Protein AF-A0AAD6IMI1-F1 (afdb_monomer)

Sequence (245 aa):
MYDLALGALTLFALVYYLVVPVTTYFYDPKDLRKFPNAYVLSGISDLPFLYEANKGFRSRTRFEAHTKHPDIYGHGTGCIIDRFYSETSGSHSHLVDVVDKQDHFRKRKILSSAYALKNLENWGFKVVETMLFTAAAIASIRLSEDLGFLDEGSDKVKSEKKDRTVKEVSFRECHAATGRVSYQLVWAYDWLKTFSRVSKMVSSNYYRMWKLDGDWNGIIYNCATTRLKRYLVGETLDDFFGTIM

Structure (mmCIF, N/CA/C/O backbone):
data_AF-A0AAD6IMI1-F1
#
_entry.id   AF-A0AAD6IMI1-F1
#
loop_
_atom_site.group_PDB
_atom_site.id
_atom_site.type_symbol
_atom_site.label_atom_id
_atom_site.label_alt_id
_atom_site.label_comp_id
_atom_site.label_asym_id
_atom_site.label_entity_id
_atom_site.label_seq_id
_atom_site.pdbx_PDB_ins_code
_atom_site.Cartn_x
_atom_site.Cartn_y
_atom_site.Cartn_z
_atom_site.occupancy
_atom_site.B_iso_or_equiv
_atom_site.auth_seq_id
_atom_site.auth_comp_id
_atom_site.auth_asym_id
_atom_site.auth_atom_id
_atom_site.pdbx_PDB_model_num
ATOM 1 N N . MET A 1 1 ? 13.266 -43.840 9.927 1.00 70.56 1 MET A N 1
ATOM 2 C CA . MET A 1 1 ? 12.046 -43.262 9.304 1.00 70.56 1 MET A CA 1
ATOM 3 C C . MET A 1 1 ? 12.122 -41.740 9.216 1.00 70.56 1 MET A C 1
ATOM 5 O O . MET A 1 1 ? 11.877 -41.217 8.138 1.00 70.56 1 MET A O 1
ATOM 9 N N . TYR A 1 2 ? 12.514 -41.037 10.285 1.00 80.75 2 TYR A N 1
ATOM 10 C CA . TYR A 1 2 ? 12.655 -39.574 10.274 1.00 80.75 2 TYR A CA 1
ATOM 11 C C . TYR A 1 2 ? 13.754 -39.050 9.333 1.00 80.75 2 TYR A C 1
ATOM 13 O O . TYR A 1 2 ? 13.512 -38.070 8.639 1.00 80.75 2 TYR A O 1
ATOM 21 N N . ASP A 1 3 ? 14.896 -39.735 9.213 1.00 85.62 3 ASP A N 1
ATOM 22 C CA . ASP A 1 3 ? 15.989 -39.288 8.326 1.00 85.62 3 ASP A CA 1
ATOM 23 C C . ASP A 1 3 ? 15.639 -39.399 6.836 1.00 85.62 3 ASP A C 1
ATOM 25 O O . ASP A 1 3 ? 15.945 -38.511 6.045 1.00 85.62 3 ASP A O 1
ATOM 29 N N . LEU A 1 4 ? 14.926 -40.464 6.457 1.00 88.06 4 LEU A N 1
ATOM 30 C CA . LEU A 1 4 ? 14.401 -40.655 5.100 1.00 88.06 4 LEU A CA 1
ATOM 31 C C . LEU A 1 4 ? 13.341 -39.603 4.756 1.00 88.06 4 LEU A C 1
ATOM 33 O O . LEU A 1 4 ? 13.369 -39.035 3.667 1.00 88.06 4 LEU A O 1
ATOM 37 N N . ALA A 1 5 ? 12.432 -39.311 5.691 1.00 88.00 5 ALA A N 1
ATOM 38 C CA . ALA A 1 5 ? 11.429 -38.266 5.513 1.00 88.00 5 ALA A CA 1
ATOM 39 C C . ALA A 1 5 ? 12.074 -36.874 5.402 1.00 88.00 5 ALA A C 1
ATOM 41 O O . ALA A 1 5 ? 11.682 -36.082 4.546 1.00 88.00 5 ALA A O 1
ATOM 42 N N . LEU A 1 6 ? 13.093 -36.591 6.219 1.00 90.94 6 LEU A N 1
ATOM 43 C CA . LEU A 1 6 ? 13.846 -35.342 6.163 1.00 90.94 6 LEU A CA 1
ATOM 44 C C . LEU A 1 6 ? 14.600 -35.205 4.835 1.00 90.94 6 LEU A C 1
ATOM 46 O O . LEU A 1 6 ? 14.516 -34.155 4.207 1.00 90.94 6 LEU A O 1
ATOM 50 N N . GLY A 1 7 ? 15.269 -36.266 4.375 1.00 91.94 7 GLY A N 1
ATOM 51 C CA . GLY A 1 7 ? 15.949 -36.295 3.077 1.00 91.94 7 GLY A CA 1
ATOM 52 C C . GLY A 1 7 ? 14.999 -36.102 1.890 1.00 91.94 7 GLY A C 1
ATOM 53 O O . GLY A 1 7 ? 15.311 -35.376 0.949 1.00 91.94 7 GLY A O 1
ATOM 54 N N . ALA A 1 8 ? 13.806 -36.696 1.940 1.00 89.75 8 ALA A N 1
ATOM 55 C CA . ALA A 1 8 ? 12.787 -36.496 0.912 1.00 89.75 8 ALA A CA 1
ATOM 56 C C . ALA A 1 8 ? 12.241 -35.057 0.912 1.00 89.75 8 ALA A C 1
ATOM 58 O O . ALA A 1 8 ? 12.075 -34.460 -0.152 1.00 89.75 8 ALA A O 1
ATOM 59 N N . LEU A 1 9 ? 12.003 -34.474 2.093 1.00 89.75 9 LEU A N 1
ATOM 60 C CA . LEU A 1 9 ? 11.543 -33.089 2.238 1.00 89.75 9 LEU A CA 1
ATOM 61 C C . LEU A 1 9 ? 12.585 -32.075 1.758 1.00 89.75 9 LEU A C 1
ATOM 63 O O . LEU A 1 9 ? 12.223 -31.105 1.091 1.00 89.75 9 LEU A O 1
ATOM 67 N N . THR A 1 10 ? 13.867 -32.286 2.065 1.00 88.81 10 THR A N 1
ATOM 68 C CA . THR A 1 10 ? 14.941 -31.406 1.587 1.00 88.81 10 THR A CA 1
ATOM 69 C C . THR A 1 10 ? 15.101 -31.501 0.076 1.00 88.81 10 THR A C 1
ATOM 71 O O . THR A 1 10 ? 15.191 -30.465 -0.578 1.00 88.81 10 THR A O 1
ATOM 74 N N . LEU A 1 11 ? 15.056 -32.707 -0.500 1.00 90.31 11 LEU A N 1
ATOM 75 C CA . LEU A 1 11 ? 15.094 -32.888 -1.951 1.00 90.31 11 LEU A CA 1
ATOM 76 C C . LEU A 1 11 ? 13.894 -32.223 -2.636 1.00 90.31 11 LEU A C 1
ATOM 78 O O . LEU A 1 11 ? 14.076 -31.495 -3.610 1.00 90.31 11 LEU A O 1
ATOM 82 N N . PHE A 1 12 ? 12.682 -32.422 -2.112 1.00 89.62 12 PHE A N 1
ATOM 83 C CA . PHE A 1 12 ? 11.479 -31.772 -2.631 1.00 89.62 12 PHE A CA 1
ATOM 84 C C . PHE A 1 12 ? 11.605 -30.246 -2.590 1.00 89.62 12 PHE A C 1
ATOM 86 O O . PHE A 1 12 ? 11.338 -29.581 -3.588 1.00 89.62 12 PHE A O 1
ATOM 93 N N . ALA A 1 13 ? 12.072 -29.689 -1.468 1.00 85.25 13 ALA A N 1
ATOM 94 C CA . ALA A 1 13 ? 12.311 -28.257 -1.340 1.00 85.25 13 ALA A CA 1
ATOM 95 C C . ALA A 1 13 ? 13.358 -27.762 -2.352 1.00 85.25 13 ALA A C 1
ATOM 97 O O . ALA A 1 13 ? 13.141 -26.739 -2.994 1.00 85.25 13 ALA A O 1
ATOM 98 N N . LEU A 1 14 ? 14.463 -28.487 -2.552 1.00 86.69 14 LEU A N 1
ATOM 99 C CA . LEU A 1 14 ? 15.482 -28.124 -3.543 1.00 86.69 14 LEU A CA 1
ATOM 100 C C . LEU A 1 14 ? 14.921 -28.132 -4.969 1.00 86.69 14 LEU A C 1
ATOM 102 O O . LEU A 1 14 ? 15.136 -27.179 -5.715 1.00 86.69 14 LEU A O 1
ATOM 106 N N . VAL A 1 15 ? 14.166 -29.165 -5.348 1.00 88.69 15 VAL A N 1
ATOM 107 C CA . VAL A 1 15 ? 13.545 -29.246 -6.678 1.00 88.69 15 VAL A CA 1
ATOM 108 C C . VAL A 1 15 ? 12.539 -28.114 -6.868 1.00 88.69 15 VAL A C 1
ATOM 110 O O . VAL A 1 15 ? 12.619 -27.370 -7.845 1.00 88.69 15 VAL A O 1
ATOM 113 N N . TYR A 1 16 ? 11.620 -27.940 -5.922 1.00 85.06 16 TYR A N 1
ATOM 114 C CA . TYR A 1 16 ? 10.558 -26.949 -6.037 1.00 85.06 16 TYR A CA 1
ATOM 115 C C . TYR A 1 16 ? 11.095 -25.510 -6.018 1.00 85.06 16 TYR A C 1
ATOM 117 O O . TYR A 1 16 ? 10.613 -24.669 -6.768 1.00 85.06 16 TYR A O 1
ATOM 125 N N . TYR A 1 17 ? 12.123 -25.218 -5.215 1.00 81.44 17 TYR A N 1
ATOM 126 C CA . TYR A 1 17 ? 12.621 -23.849 -5.052 1.00 81.44 17 TYR A CA 1
ATOM 127 C C . TYR A 1 17 ? 13.801 -23.474 -5.948 1.00 81.44 17 TYR A C 1
ATOM 129 O O . TYR A 1 17 ? 14.026 -22.284 -6.154 1.00 81.44 17 TYR A O 1
ATOM 137 N N . LEU A 1 18 ? 14.543 -24.440 -6.494 1.00 85.44 18 LEU A N 1
ATOM 138 C CA . LEU A 1 18 ? 15.669 -24.158 -7.392 1.00 85.44 18 LEU A CA 1
ATOM 139 C C . LEU A 1 18 ? 15.399 -24.627 -8.819 1.00 85.44 18 LEU A C 1
ATOM 141 O O . LEU A 1 18 ? 15.645 -23.882 -9.762 1.00 85.44 18 LEU A O 1
ATOM 145 N N . VAL A 1 19 ? 14.873 -25.840 -9.002 1.00 90.19 19 VAL A N 1
ATOM 146 C CA . VAL A 1 19 ? 14.731 -26.432 -10.341 1.00 90.19 19 VAL A CA 1
ATOM 147 C C . VAL A 1 19 ? 13.506 -25.878 -11.067 1.00 90.19 19 VAL A C 1
ATOM 149 O O . VAL A 1 19 ? 13.616 -25.483 -12.227 1.00 90.19 19 VAL A O 1
ATOM 152 N N . VAL A 1 20 ? 12.346 -25.793 -10.408 1.00 88.81 20 VAL A N 1
ATOM 153 C CA . VAL A 1 20 ? 11.105 -25.308 -11.046 1.00 88.81 20 VAL A CA 1
ATOM 154 C C . VAL A 1 20 ? 11.224 -23.862 -11.562 1.00 88.81 20 VAL A C 1
ATOM 156 O O . VAL A 1 20 ? 10.881 -23.634 -12.724 1.00 88.81 20 VAL A O 1
ATOM 159 N N . PRO A 1 21 ? 11.751 -22.878 -10.804 1.00 90.19 21 PRO A N 1
ATOM 160 C CA . PRO A 1 21 ? 11.855 -21.509 -11.312 1.00 90.19 21 PRO A CA 1
ATOM 161 C C . PRO A 1 21 ? 12.846 -21.387 -12.476 1.00 90.19 21 PRO A C 1
ATOM 163 O O . PRO A 1 21 ? 12.572 -20.701 -13.459 1.00 90.19 21 PRO A O 1
ATOM 166 N N . VAL A 1 22 ? 13.971 -22.106 -12.406 1.00 92.56 22 VAL A N 1
ATOM 167 C CA . VAL A 1 22 ? 14.992 -22.115 -13.464 1.00 92.56 22 VAL A CA 1
ATOM 168 C C . VAL A 1 22 ? 14.454 -22.757 -14.742 1.00 92.56 22 VAL A C 1
ATOM 170 O O . VAL A 1 22 ? 14.602 -22.193 -15.825 1.00 92.56 22 VAL A O 1
ATOM 173 N N . THR A 1 23 ? 13.789 -23.908 -14.631 1.00 93.44 23 THR A N 1
ATOM 174 C CA . THR A 1 23 ? 13.174 -24.582 -15.786 1.00 93.44 23 THR A CA 1
ATOM 175 C C . THR A 1 23 ? 12.060 -23.741 -16.403 1.00 93.44 23 THR A C 1
ATOM 177 O O . THR A 1 23 ? 12.033 -23.592 -17.620 1.00 93.44 23 THR A O 1
ATOM 180 N N . THR A 1 24 ? 11.208 -23.110 -15.588 1.00 91.62 24 THR A N 1
ATOM 181 C CA . THR A 1 24 ? 10.153 -22.194 -16.061 1.00 91.62 24 THR A CA 1
ATOM 182 C C . THR A 1 24 ? 10.737 -21.002 -16.816 1.00 91.62 24 THR A C 1
ATOM 184 O O . THR A 1 24 ? 10.230 -20.634 -17.875 1.00 91.62 24 THR A O 1
ATOM 187 N N . TYR A 1 25 ? 11.831 -20.426 -16.313 1.00 93.31 25 TYR A N 1
ATOM 188 C CA . TYR A 1 25 ? 12.525 -19.335 -16.988 1.00 93.31 25 TYR A CA 1
ATOM 189 C C . TYR A 1 25 ? 13.090 -19.763 -18.339 1.00 93.31 25 TYR A C 1
ATOM 191 O O . TYR A 1 25 ? 12.880 -19.067 -19.325 1.00 93.31 25 TYR A O 1
ATOM 199 N N . PHE A 1 26 ? 13.766 -20.912 -18.426 1.00 94.75 26 PHE A N 1
ATOM 200 C CA . PHE A 1 26 ? 14.313 -21.371 -19.705 1.00 94.75 26 PHE A CA 1
ATOM 201 C C . PHE A 1 26 ? 13.244 -21.841 -20.697 1.00 94.75 26 PHE A C 1
ATOM 203 O O . PHE A 1 26 ? 13.448 -21.651 -21.894 1.00 94.75 26 PHE A O 1
ATOM 210 N N . TYR A 1 27 ? 12.128 -22.398 -20.215 1.00 95.56 27 TYR A N 1
ATOM 211 C CA . TYR A 1 27 ? 10.966 -22.751 -21.036 1.00 95.56 27 TYR A CA 1
ATOM 212 C C . TYR A 1 27 ? 10.286 -21.515 -21.643 1.00 95.56 27 TYR A C 1
ATOM 214 O O . TYR A 1 27 ? 9.802 -21.581 -22.766 1.00 95.56 27 TYR A O 1
ATOM 222 N N . ASP A 1 28 ? 10.284 -20.395 -20.913 1.00 94.88 28 ASP A N 1
ATOM 223 C CA . ASP A 1 28 ? 9.773 -19.088 -21.343 1.00 94.88 28 ASP A CA 1
ATOM 224 C C . ASP A 1 28 ? 8.389 -19.126 -22.027 1.00 94.88 28 ASP A C 1
ATOM 226 O O . ASP A 1 28 ? 8.225 -18.671 -23.161 1.00 94.88 28 ASP A O 1
ATOM 230 N N . PRO A 1 29 ? 7.342 -19.624 -21.340 1.00 93.62 29 PRO A N 1
ATOM 231 C CA . PRO A 1 29 ? 6.014 -19.813 -21.937 1.00 93.62 29 PRO A CA 1
ATOM 232 C C . PRO A 1 29 ? 5.354 -18.514 -22.414 1.00 93.62 29 PRO A C 1
ATOM 234 O O . PRO A 1 29 ? 4.346 -18.550 -23.114 1.00 93.62 29 PRO A O 1
ATOM 237 N N . LYS A 1 30 ? 5.872 -17.366 -21.970 1.00 92.62 30 LYS A N 1
ATOM 238 C CA . LYS A 1 30 ? 5.338 -16.033 -22.255 1.00 92.62 30 LYS A CA 1
ATOM 239 C C . LYS A 1 30 ? 6.236 -15.230 -23.200 1.00 92.62 30 LYS A C 1
ATOM 241 O O . LYS A 1 30 ? 5.923 -14.067 -23.442 1.00 92.62 30 LYS A O 1
ATOM 246 N N . ASP A 1 31 ? 7.324 -15.822 -23.701 1.00 93.50 31 ASP A N 1
ATOM 247 C CA . ASP A 1 31 ? 8.309 -15.157 -24.563 1.00 93.50 31 ASP A CA 1
ATOM 248 C C . ASP A 1 31 ? 8.782 -13.811 -23.969 1.00 93.50 31 ASP A C 1
ATOM 250 O O . ASP A 1 31 ? 8.773 -12.759 -24.614 1.00 93.50 31 ASP A O 1
ATOM 254 N N . LEU A 1 32 ? 9.108 -13.815 -22.673 1.00 91.75 32 LEU A N 1
ATOM 255 C CA . LEU A 1 32 ? 9.519 -12.625 -21.925 1.00 91.75 32 LEU A CA 1
ATOM 256 C C . LEU A 1 32 ? 11.037 -12.448 -21.895 1.00 91.75 32 LEU A C 1
ATOM 258 O O . LEU A 1 32 ? 11.500 -11.335 -21.644 1.00 91.75 32 LEU A O 1
ATOM 262 N N . ARG A 1 33 ? 11.828 -13.487 -22.195 1.00 93.38 33 ARG A N 1
ATOM 263 C CA . ARG A 1 33 ? 13.300 -13.400 -22.187 1.00 93.38 33 ARG A CA 1
ATOM 264 C C . ARG A 1 33 ? 13.874 -12.540 -23.303 1.00 93.38 33 ARG A C 1
ATOM 266 O O . ARG A 1 33 ? 15.050 -12.189 -23.245 1.00 93.38 33 ARG A O 1
ATOM 273 N N . LYS A 1 34 ? 13.061 -12.167 -24.292 1.00 91.81 34 LYS A N 1
ATOM 274 C CA . LYS A 1 34 ? 13.426 -11.147 -25.283 1.00 91.81 34 LYS A CA 1
ATOM 275 C C . LYS A 1 34 ? 13.655 -9.766 -24.664 1.00 91.81 34 LYS A C 1
ATOM 277 O O . LYS A 1 34 ? 14.316 -8.932 -25.274 1.00 91.81 34 LYS A O 1
ATOM 282 N N . PHE A 1 35 ? 13.121 -9.514 -23.468 1.00 88.06 35 PHE A N 1
ATOM 283 C CA . PHE A 1 35 ? 13.326 -8.267 -22.744 1.00 88.06 35 PHE A CA 1
ATOM 284 C C . PHE A 1 35 ? 14.484 -8.391 -21.744 1.00 88.06 35 PHE A C 1
ATOM 286 O O . PHE A 1 35 ? 14.664 -9.442 -21.124 1.00 88.06 35 PHE A O 1
ATOM 293 N N . PRO A 1 36 ? 15.272 -7.321 -21.542 1.00 86.69 36 PRO A N 1
ATOM 294 C CA . PRO A 1 36 ? 16.357 -7.342 -20.574 1.00 86.69 36 PRO A CA 1
ATOM 295 C C . PRO A 1 36 ? 15.811 -7.466 -19.149 1.00 86.69 36 PRO A C 1
ATOM 297 O O . PRO A 1 36 ? 14.892 -6.751 -18.744 1.00 86.69 36 PRO A O 1
ATOM 300 N N . ASN A 1 37 ? 16.424 -8.343 -18.357 1.00 88.50 37 ASN A N 1
ATOM 301 C CA . ASN A 1 37 ? 16.116 -8.435 -16.937 1.00 88.50 37 ASN A CA 1
ATOM 302 C C . ASN A 1 37 ? 16.582 -7.173 -16.190 1.00 88.50 37 ASN A C 1
ATOM 304 O O . ASN A 1 37 ? 17.684 -6.677 -16.419 1.00 88.50 37 ASN A O 1
ATOM 308 N N . ALA A 1 38 ? 15.782 -6.710 -15.223 1.00 84.19 38 ALA A N 1
ATOM 309 C CA . ALA A 1 38 ? 16.177 -5.616 -14.331 1.00 84.19 38 ALA A CA 1
ATOM 310 C C . ALA A 1 38 ? 17.361 -6.006 -13.422 1.00 84.19 38 ALA A C 1
ATOM 312 O O . ALA A 1 38 ? 18.259 -5.201 -13.188 1.00 84.19 38 ALA A O 1
ATOM 313 N N . TYR A 1 39 ? 17.369 -7.253 -12.939 1.00 89.25 39 TYR A N 1
ATOM 314 C CA . TYR A 1 39 ? 18.468 -7.893 -12.214 1.00 89.25 39 TYR A CA 1
ATOM 315 C C . TYR A 1 39 ? 18.715 -9.296 -12.760 1.00 89.25 39 TYR A C 1
ATOM 317 O O . TYR A 1 39 ? 17.792 -9.933 -13.252 1.00 89.25 39 TYR A O 1
ATOM 325 N N . VAL A 1 40 ? 19.926 -9.834 -12.582 1.00 89.94 40 VAL A N 1
ATOM 326 C CA . VAL A 1 40 ? 20.306 -11.180 -13.067 1.00 89.94 40 VAL A CA 1
ATOM 327 C C . VAL A 1 40 ? 19.284 -12.261 -12.685 1.00 89.94 40 VAL A C 1
ATOM 329 O O . VAL A 1 40 ? 18.980 -13.128 -13.497 1.00 89.94 40 VAL A O 1
ATOM 332 N N . LEU A 1 41 ? 18.712 -12.180 -11.479 1.00 91.81 41 LEU A N 1
ATOM 333 C CA . LEU A 1 41 ? 17.764 -13.170 -10.958 1.00 91.81 41 LEU A CA 1
ATOM 334 C C . LEU A 1 41 ? 16.283 -12.804 -11.163 1.00 91.81 41 LEU A C 1
ATOM 336 O O . LEU A 1 41 ? 15.423 -13.566 -10.734 1.00 91.81 41 LEU A O 1
ATOM 340 N N . SER A 1 42 ? 15.958 -11.673 -11.803 1.00 90.81 42 SER A N 1
ATOM 341 C CA . SER A 1 42 ? 14.565 -11.204 -11.939 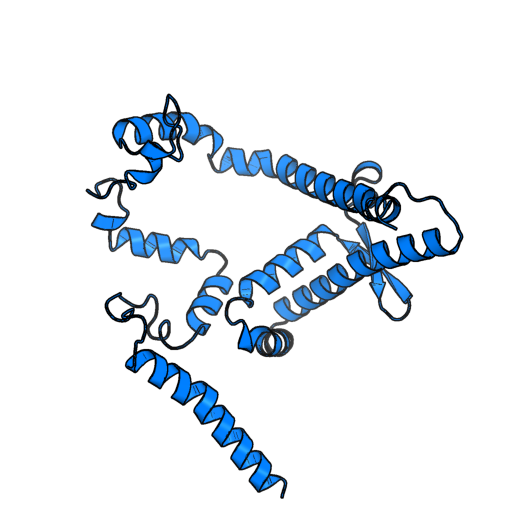1.00 90.81 42 SER A CA 1
ATOM 342 C C . SER A 1 42 ? 13.658 -12.177 -12.690 1.00 90.81 42 SER A C 1
ATOM 344 O O . SER A 1 42 ? 12.462 -12.196 -12.435 1.00 90.81 42 SER A O 1
ATOM 346 N N . GLY A 1 43 ? 14.212 -12.977 -13.603 1.00 89.00 43 GLY A N 1
ATOM 347 C CA . GLY A 1 43 ? 13.442 -13.968 -14.354 1.00 89.00 43 GLY A CA 1
ATOM 348 C C . GLY A 1 43 ? 13.181 -15.280 -13.607 1.00 89.00 43 GLY A C 1
ATOM 349 O O . GLY A 1 43 ? 12.352 -16.062 -14.058 1.00 89.00 43 GLY A O 1
ATOM 350 N N . ILE A 1 44 ? 13.876 -15.535 -12.490 1.00 91.56 44 ILE A N 1
ATOM 351 C CA . ILE A 1 44 ? 13.807 -16.813 -11.756 1.00 91.56 44 ILE A CA 1
ATOM 352 C C . ILE A 1 44 ? 13.377 -16.652 -10.294 1.00 91.56 44 ILE A C 1
ATOM 354 O O . ILE A 1 44 ? 13.175 -17.646 -9.603 1.00 91.56 44 ILE A O 1
ATOM 358 N N . SER A 1 45 ? 13.302 -15.422 -9.779 1.00 90.06 45 SER A N 1
ATOM 359 C CA . SER A 1 45 ? 13.040 -15.160 -8.366 1.00 90.06 45 SER A CA 1
ATOM 360 C C . SER A 1 45 ? 12.461 -13.766 -8.132 1.00 90.06 45 SER A C 1
ATOM 362 O O . SER A 1 45 ? 12.896 -12.794 -8.748 1.00 90.06 45 SER A O 1
ATOM 364 N N . ASP A 1 46 ? 11.568 -13.657 -7.145 1.00 90.88 46 ASP A N 1
ATOM 365 C CA . ASP A 1 46 ? 11.011 -12.382 -6.675 1.00 90.88 46 ASP A CA 1
ATOM 366 C C . ASP A 1 46 ? 11.987 -11.596 -5.783 1.00 90.88 46 ASP A C 1
ATOM 368 O O . ASP A 1 46 ? 11.790 -10.406 -5.524 1.00 90.88 46 ASP A O 1
ATOM 372 N N . LEU A 1 47 ? 13.067 -12.232 -5.311 1.00 90.50 47 LEU A N 1
ATOM 373 C CA . LEU A 1 47 ? 14.021 -11.638 -4.369 1.00 90.50 47 LEU A CA 1
ATOM 374 C C . LEU A 1 47 ? 14.593 -10.281 -4.820 1.00 90.50 47 LEU A C 1
ATOM 376 O O . LEU A 1 47 ? 14.662 -9.379 -3.980 1.00 90.50 47 LEU A O 1
ATOM 380 N N . PRO A 1 48 ? 14.962 -10.059 -6.100 1.00 92.00 48 PRO A N 1
ATOM 381 C CA . PRO A 1 48 ? 15.414 -8.743 -6.546 1.00 92.00 48 PRO A CA 1
ATOM 382 C C . PRO A 1 48 ? 14.338 -7.664 -6.398 1.00 92.00 48 PRO A C 1
ATOM 384 O O . PRO A 1 48 ? 14.652 -6.513 -6.096 1.00 92.00 48 PRO A O 1
ATOM 387 N N . PHE A 1 49 ? 13.064 -8.024 -6.569 1.00 90.00 49 PHE A N 1
ATOM 388 C CA . PHE A 1 49 ? 11.968 -7.080 -6.400 1.00 90.00 49 PHE A CA 1
ATOM 389 C C . PHE A 1 49 ? 11.681 -6.793 -4.923 1.00 90.00 49 PHE A C 1
ATOM 391 O O . PHE A 1 49 ? 11.445 -5.640 -4.561 1.00 90.00 49 PHE A O 1
ATOM 398 N N . LEU A 1 50 ? 11.784 -7.800 -4.047 1.00 91.81 50 LEU A N 1
ATOM 399 C CA . LEU A 1 50 ? 11.750 -7.591 -2.594 1.00 91.81 50 LEU A CA 1
ATOM 400 C C . LEU A 1 50 ? 12.888 -6.665 -2.152 1.00 91.81 50 LEU A C 1
ATOM 402 O O . LEU A 1 50 ? 12.669 -5.746 -1.363 1.00 91.81 50 LEU A O 1
ATOM 406 N N . TYR A 1 51 ? 14.092 -6.866 -2.689 1.00 91.44 51 TYR A N 1
ATOM 407 C CA 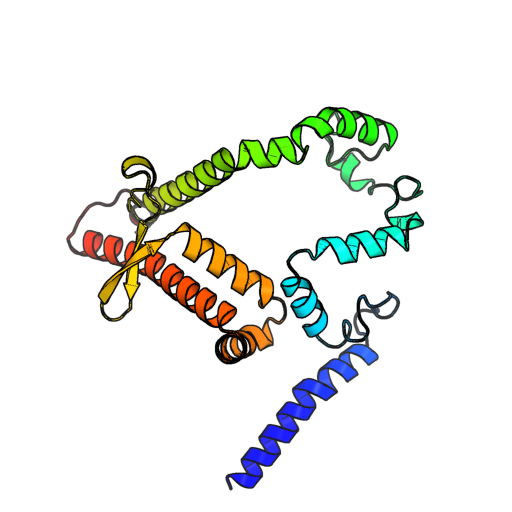. TYR A 1 51 ? 15.233 -5.993 -2.435 1.00 91.44 51 TYR A CA 1
ATOM 408 C C . TYR A 1 51 ? 14.938 -4.541 -2.844 1.00 91.44 51 TYR A C 1
ATOM 410 O O . TYR A 1 51 ? 15.121 -3.629 -2.039 1.00 91.44 51 TYR A O 1
ATOM 418 N N . GLU A 1 52 ? 14.392 -4.321 -4.042 1.00 91.50 52 GLU A N 1
ATOM 419 C CA . GLU A 1 52 ? 13.957 -2.996 -4.505 1.00 91.50 52 GLU A CA 1
ATOM 420 C C . GLU A 1 52 ? 12.891 -2.355 -3.613 1.00 91.50 52 GLU A C 1
ATOM 422 O O . GLU A 1 52 ? 12.989 -1.176 -3.260 1.00 91.50 52 GLU A O 1
ATOM 427 N N . ALA A 1 53 ? 11.884 -3.129 -3.203 1.00 91.19 53 ALA A N 1
ATOM 428 C CA . ALA A 1 53 ? 10.837 -2.651 -2.308 1.00 91.19 53 ALA A CA 1
ATOM 429 C C . ALA A 1 53 ? 11.407 -2.199 -0.950 1.00 91.19 53 ALA A C 1
ATOM 431 O O . ALA A 1 53 ? 10.879 -1.285 -0.321 1.00 91.19 53 ALA A O 1
ATOM 432 N N . ASN A 1 54 ? 12.527 -2.770 -0.511 1.00 91.38 54 ASN A N 1
ATOM 433 C CA . ASN A 1 54 ? 13.139 -2.451 0.775 1.00 91.38 54 ASN A CA 1
ATOM 434 C C . ASN A 1 54 ? 14.107 -1.252 0.756 1.00 91.38 54 ASN A C 1
ATOM 436 O O . ASN A 1 54 ? 14.487 -0.781 1.826 1.00 91.38 54 ASN A O 1
ATOM 440 N N . LYS A 1 55 ? 14.462 -0.692 -0.410 1.00 89.00 55 LYS A N 1
ATOM 441 C CA . LYS A 1 55 ? 15.391 0.456 -0.513 1.00 89.00 55 LYS A CA 1
ATOM 442 C C . LYS A 1 55 ? 14.810 1.799 -0.057 1.00 89.00 55 LYS A C 1
ATOM 444 O O . LYS A 1 55 ? 15.553 2.763 0.098 1.00 89.00 55 LYS A O 1
ATOM 449 N N . GLY A 1 56 ? 13.487 1.916 0.069 1.00 82.38 56 GLY A N 1
ATOM 450 C CA . GLY A 1 56 ? 12.800 3.172 0.402 1.00 82.38 56 GLY A CA 1
ATOM 451 C C . GLY A 1 56 ? 12.660 4.166 -0.763 1.00 82.38 56 GLY A C 1
ATOM 452 O O . GLY A 1 56 ? 11.692 4.918 -0.789 1.00 82.38 56 GLY A O 1
ATOM 453 N N . PHE A 1 57 ? 13.545 4.128 -1.769 1.00 84.12 57 PHE A N 1
ATOM 454 C CA . PHE A 1 57 ? 13.466 4.984 -2.962 1.00 84.12 57 PHE A CA 1
ATOM 455 C C . PHE A 1 57 ? 13.540 4.190 -4.275 1.00 84.12 57 PHE A C 1
ATOM 457 O O . PHE A 1 57 ? 14.399 4.419 -5.125 1.00 84.12 57 PHE A O 1
ATOM 464 N N . ARG A 1 58 ? 12.600 3.255 -4.463 1.00 83.19 58 ARG A N 1
ATOM 465 C CA . ARG A 1 58 ? 12.501 2.383 -5.654 1.00 83.19 58 ARG A CA 1
ATOM 466 C C . ARG A 1 58 ? 12.495 3.149 -6.985 1.00 83.19 58 ARG A C 1
ATOM 468 O O . ARG A 1 58 ? 12.992 2.667 -7.999 1.00 83.19 58 ARG A O 1
ATOM 475 N N . SER A 1 59 ? 11.929 4.356 -7.011 1.00 85.06 59 SER A N 1
ATOM 476 C CA . SER A 1 59 ? 11.899 5.197 -8.216 1.00 85.06 59 SER A CA 1
ATOM 477 C C . SER A 1 59 ? 13.287 5.624 -8.691 1.00 85.06 59 SER A C 1
ATOM 479 O O . SER A 1 59 ? 13.424 5.952 -9.865 1.00 85.06 59 SER A O 1
ATOM 481 N N . ARG A 1 60 ? 14.316 5.577 -7.837 1.00 86.88 60 ARG A N 1
ATOM 482 C CA . ARG A 1 60 ? 15.694 5.889 -8.227 1.00 86.88 60 ARG A CA 1
ATOM 483 C C . ARG A 1 60 ? 16.234 4.926 -9.273 1.00 86.88 60 ARG A C 1
ATOM 485 O O . ARG A 1 60 ? 16.744 5.378 -10.286 1.00 86.88 60 ARG A O 1
ATOM 492 N N . THR A 1 61 ? 16.078 3.620 -9.073 1.00 84.94 61 THR A N 1
ATOM 493 C CA . THR A 1 61 ? 16.551 2.620 -10.043 1.00 84.94 61 THR A CA 1
ATOM 494 C C . THR A 1 61 ? 15.856 2.790 -11.393 1.00 84.94 61 THR A C 1
ATOM 496 O O . THR A 1 61 ? 16.494 2.698 -12.438 1.00 84.94 61 THR A O 1
ATOM 499 N N . ARG A 1 62 ? 14.563 3.141 -11.387 1.00 82.75 62 ARG A N 1
ATOM 500 C CA . ARG A 1 62 ? 13.831 3.484 -12.614 1.00 82.75 62 ARG A CA 1
ATOM 501 C C . ARG A 1 62 ? 14.347 4.776 -13.255 1.00 82.75 62 ARG A C 1
ATOM 503 O O . ARG A 1 62 ? 14.514 4.818 -14.466 1.00 82.75 62 ARG A O 1
ATOM 510 N N . PHE A 1 63 ? 14.628 5.804 -12.457 1.00 85.62 63 PHE A N 1
ATOM 511 C CA . PHE A 1 63 ? 15.227 7.050 -12.935 1.00 85.62 63 PHE A CA 1
ATOM 512 C C . PHE A 1 63 ? 16.595 6.804 -13.588 1.00 85.62 63 PHE A C 1
ATOM 514 O O . PHE A 1 63 ? 16.832 7.255 -14.701 1.00 8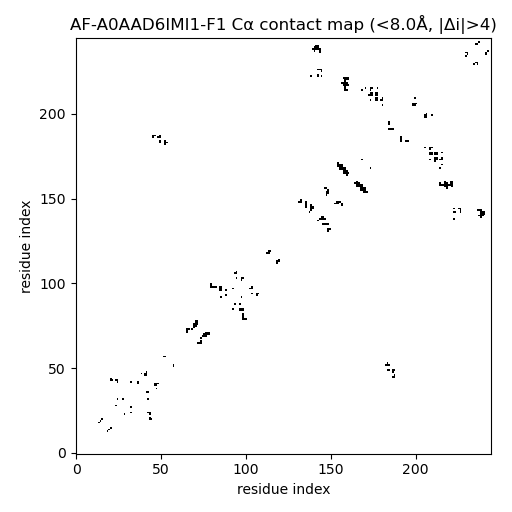5.62 63 PHE A O 1
ATOM 521 N N . GLU A 1 64 ? 17.464 6.019 -12.951 1.00 86.62 64 GLU A N 1
ATOM 522 C CA . GLU A 1 64 ? 18.769 5.636 -13.501 1.00 86.62 64 GLU A CA 1
ATOM 523 C C . GLU A 1 64 ? 18.627 4.829 -14.804 1.00 86.62 64 GLU A C 1
ATOM 525 O O . GLU A 1 64 ? 19.395 5.038 -15.742 1.00 86.62 64 GLU A O 1
ATOM 530 N N . ALA A 1 65 ? 17.622 3.952 -14.903 1.00 82.56 65 ALA A N 1
ATOM 531 C CA . ALA A 1 65 ? 17.304 3.249 -16.145 1.00 82.56 65 ALA A CA 1
ATOM 532 C C . ALA A 1 65 ? 16.823 4.206 -17.253 1.00 82.56 65 ALA A C 1
ATOM 534 O O . ALA A 1 65 ? 17.250 4.069 -18.397 1.00 82.56 65 ALA A O 1
ATOM 535 N N . HIS A 1 66 ? 15.999 5.209 -16.925 1.00 83.12 66 HIS A N 1
ATOM 536 C CA . HIS A 1 66 ? 15.575 6.236 -17.886 1.00 83.12 66 HIS A CA 1
ATOM 537 C C . HIS A 1 66 ? 16.762 7.061 -18.401 1.00 83.12 66 HIS A C 1
ATOM 539 O O . HIS A 1 66 ? 16.801 7.388 -19.583 1.00 83.12 66 HIS A O 1
ATOM 545 N N . THR A 1 67 ? 17.750 7.352 -17.549 1.00 84.56 67 THR A N 1
ATOM 546 C CA . THR A 1 67 ? 18.988 8.032 -17.962 1.00 84.56 67 THR A CA 1
ATOM 547 C C . THR A 1 67 ? 19.809 7.192 -18.943 1.00 84.56 67 THR A C 1
ATOM 549 O O . THR A 1 67 ? 20.442 7.746 -19.836 1.00 84.56 67 THR A O 1
ATOM 552 N N . LYS A 1 68 ? 19.796 5.859 -18.807 1.00 85.25 68 LYS A N 1
ATOM 553 C CA . LYS A 1 68 ? 20.503 4.937 -19.714 1.00 85.25 68 LYS A CA 1
ATOM 554 C C . LYS A 1 68 ? 19.775 4.705 -21.041 1.00 85.25 68 LYS A C 1
ATOM 556 O O . LYS A 1 68 ? 20.427 4.393 -22.030 1.00 85.25 68 LYS A O 1
ATOM 561 N N . HIS A 1 69 ? 18.452 4.860 -21.062 1.00 81.31 69 HIS A N 1
ATOM 562 C CA . HIS A 1 69 ? 17.609 4.665 -22.247 1.00 81.31 69 HIS A CA 1
ATOM 563 C C . HIS A 1 69 ? 16.762 5.917 -22.548 1.00 81.31 69 HIS A C 1
ATOM 565 O O . HIS A 1 69 ? 15.524 5.861 -22.507 1.00 81.31 69 HIS A O 1
ATOM 571 N N . PRO A 1 70 ? 17.404 7.063 -22.847 1.00 79.44 70 PRO A N 1
ATOM 572 C CA . PRO A 1 70 ? 16.706 8.325 -23.085 1.00 79.44 70 PRO A CA 1
ATOM 573 C C . PRO A 1 70 ? 15.790 8.269 -24.315 1.00 79.44 70 PRO A C 1
ATOM 575 O O . PRO A 1 70 ? 14.798 8.992 -24.371 1.00 79.44 70 PRO A O 1
ATOM 578 N N . ASP A 1 71 ? 16.055 7.369 -25.260 1.00 80.31 71 ASP A N 1
ATOM 579 C CA . ASP A 1 71 ? 15.257 7.221 -26.479 1.00 80.31 71 ASP A CA 1
ATOM 580 C C . ASP A 1 71 ? 13.857 6.651 -26.217 1.00 80.31 71 ASP A C 1
ATOM 582 O O . ASP A 1 71 ? 12.978 6.795 -27.062 1.00 80.31 71 ASP A O 1
ATOM 586 N N . ILE A 1 72 ? 13.618 6.046 -25.046 1.00 76.62 72 ILE A N 1
ATOM 587 C CA . ILE A 1 72 ? 12.310 5.494 -24.650 1.00 76.62 72 ILE A CA 1
ATOM 588 C C . ILE A 1 72 ? 11.585 6.436 -23.681 1.00 76.62 72 ILE A C 1
ATOM 590 O O . ILE A 1 72 ? 10.396 6.693 -23.841 1.00 76.62 72 ILE A O 1
ATOM 594 N N . TYR A 1 73 ? 12.291 6.965 -22.677 1.00 73.44 73 TYR A N 1
ATOM 595 C CA . TYR A 1 73 ? 11.676 7.711 -21.565 1.00 73.44 73 TYR A CA 1
ATOM 596 C C . TYR A 1 73 ? 12.151 9.166 -21.428 1.00 73.44 73 TYR A C 1
ATOM 598 O O . TYR A 1 73 ? 11.722 9.876 -20.514 1.00 73.44 73 TYR A O 1
ATOM 606 N N . GLY A 1 74 ? 13.057 9.622 -22.290 1.00 74.44 74 GLY A N 1
ATOM 607 C CA . GLY A 1 74 ? 13.588 10.981 -22.278 1.00 74.44 74 GLY A CA 1
ATOM 608 C C . GLY A 1 74 ? 12.652 11.985 -22.947 1.00 74.44 74 GLY A C 1
ATOM 609 O O . GLY A 1 74 ? 11.832 11.636 -23.786 1.00 74.44 74 GLY A O 1
ATOM 610 N N . HIS A 1 75 ? 12.807 13.270 -22.623 1.00 75.06 75 HIS A N 1
ATOM 611 C CA . HIS A 1 75 ? 11.992 14.347 -23.209 1.00 75.06 75 HIS A CA 1
ATOM 612 C C . HIS A 1 75 ? 12.131 14.454 -24.740 1.00 75.06 75 HIS A C 1
ATOM 614 O O . HIS A 1 75 ? 11.222 14.956 -25.395 1.00 75.06 75 HIS A O 1
ATOM 620 N N . GLY A 1 76 ? 13.249 13.979 -25.299 1.00 76.50 76 GLY A N 1
ATOM 621 C CA . GLY A 1 76 ? 13.508 13.935 -26.740 1.00 76.50 76 GLY A CA 1
ATOM 622 C C . GLY A 1 76 ? 13.053 12.649 -27.437 1.00 76.50 76 GLY A C 1
ATOM 623 O O . GLY A 1 76 ? 13.287 12.521 -28.634 1.00 76.50 76 GLY A O 1
ATOM 624 N N . THR A 1 77 ? 12.432 11.697 -26.727 1.00 84.94 77 THR A N 1
ATOM 625 C CA . THR A 1 77 ? 11.958 10.447 -27.342 1.00 84.94 77 THR A CA 1
ATOM 626 C C . THR A 1 77 ? 10.986 10.728 -28.486 1.00 84.94 77 THR A C 1
ATOM 628 O O . THR A 1 77 ? 10.140 11.618 -28.386 1.00 84.94 77 THR A O 1
ATOM 631 N N . GLY A 1 78 ? 11.062 9.940 -29.562 1.00 84.25 78 GLY A N 1
ATOM 632 C CA . GLY A 1 78 ? 10.042 9.901 -30.611 1.00 84.25 78 GLY A CA 1
ATOM 633 C C . GLY A 1 78 ? 8.734 9.254 -30.145 1.00 84.25 78 GLY A C 1
ATOM 634 O O . GLY A 1 78 ? 7.682 9.557 -30.702 1.00 84.25 78 GLY A O 1
ATOM 635 N N . CYS A 1 79 ? 8.770 8.452 -29.074 1.00 86.44 79 CYS A N 1
ATOM 636 C CA . CYS A 1 79 ? 7.599 7.769 -28.534 1.00 86.44 79 CYS A CA 1
ATOM 637 C C . CYS A 1 79 ? 6.517 8.778 -28.133 1.00 86.44 79 CYS A C 1
ATOM 639 O O . CYS A 1 79 ? 6.805 9.840 -27.569 1.00 86.44 79 CYS A O 1
ATOM 641 N N . ILE A 1 80 ? 5.271 8.450 -28.443 1.00 86.12 80 ILE A N 1
ATOM 642 C CA . ILE A 1 80 ? 4.085 9.195 -28.027 1.00 86.12 80 ILE A CA 1
ATOM 643 C C . ILE A 1 80 ? 3.196 8.269 -27.206 1.00 86.12 80 ILE A C 1
ATOM 645 O O . ILE A 1 80 ? 3.324 7.046 -27.272 1.00 86.12 80 ILE A O 1
ATOM 649 N N . ILE A 1 81 ? 2.317 8.867 -26.412 1.00 84.06 81 ILE A N 1
ATOM 650 C CA . ILE A 1 81 ? 1.249 8.126 -25.746 1.00 84.06 81 ILE A CA 1
ATOM 651 C C . ILE A 1 81 ? 0.323 7.550 -26.830 1.00 84.06 81 ILE A C 1
ATOM 653 O O . ILE A 1 81 ? 0.152 8.155 -27.888 1.00 84.06 81 ILE A O 1
ATOM 657 N N . ASP A 1 82 ? -0.227 6.362 -26.591 1.00 90.00 82 ASP A N 1
ATOM 658 C CA . ASP A 1 82 ? -1.065 5.675 -27.572 1.00 90.00 82 ASP A CA 1
ATOM 659 C C . ASP A 1 82 ? -2.340 6.468 -27.922 1.00 90.00 82 ASP A C 1
ATOM 661 O O . ASP A 1 82 ? -2.897 7.189 -27.087 1.00 90.00 82 ASP A O 1
ATOM 665 N N . ARG A 1 83 ? -2.832 6.292 -29.157 1.00 88.81 83 ARG A N 1
ATOM 666 C CA . ARG A 1 83 ? -4.054 6.933 -29.671 1.00 88.81 83 ARG A CA 1
ATOM 667 C C . ARG A 1 83 ? -5.288 6.625 -28.816 1.00 88.81 83 ARG A C 1
ATOM 669 O O . ARG A 1 83 ? -6.195 7.454 -28.773 1.00 88.81 83 ARG A O 1
ATOM 676 N N . PHE A 1 84 ? -5.320 5.501 -28.100 1.00 90.69 84 PHE A N 1
ATOM 677 C CA . PHE A 1 84 ? -6.383 5.162 -27.151 1.00 90.69 84 PHE A CA 1
ATOM 678 C C . PHE A 1 84 ? -6.787 6.343 -26.253 1.00 90.69 84 PHE A C 1
ATOM 680 O O . PHE A 1 84 ? -7.974 6.603 -26.079 1.00 90.69 84 PHE A O 1
ATOM 687 N N . TYR A 1 85 ? -5.815 7.112 -25.754 1.00 88.81 85 TYR A N 1
ATOM 688 C CA . TYR A 1 85 ? -6.087 8.248 -24.873 1.00 88.81 85 TYR A CA 1
ATOM 689 C C . TYR A 1 85 ? -6.875 9.365 -25.564 1.00 88.81 85 TYR A C 1
ATOM 691 O O . TYR A 1 85 ? -7.774 9.940 -24.956 1.00 88.81 85 TYR A O 1
ATOM 699 N N . SER A 1 86 ? -6.607 9.621 -26.849 1.00 88.06 86 SER A N 1
ATOM 700 C CA . SER A 1 86 ? -7.412 10.561 -27.634 1.00 88.06 86 SER A CA 1
ATOM 701 C C . SER A 1 86 ? -8.811 10.027 -27.951 1.00 88.06 86 SER A C 1
ATOM 703 O O . SER A 1 86 ? -9.752 10.813 -27.967 1.00 88.06 86 SER A O 1
ATOM 705 N N . GLU A 1 87 ? -8.980 8.713 -28.131 1.00 90.69 87 GLU A N 1
ATOM 706 C CA . GLU A 1 87 ? -10.300 8.109 -28.396 1.00 90.69 87 GLU A CA 1
ATOM 707 C C . GLU A 1 87 ? -11.231 8.191 -27.184 1.00 90.69 87 GLU A C 1
ATOM 709 O O . GLU A 1 87 ? -12.441 8.337 -27.330 1.00 90.69 87 GLU A O 1
ATOM 714 N N . THR A 1 88 ? -10.672 8.112 -25.975 1.00 87.38 88 THR A N 1
ATOM 715 C CA . THR A 1 88 ? -11.434 8.272 -24.729 1.00 87.38 88 THR A CA 1
ATOM 716 C C . THR A 1 88 ? -11.574 9.725 -24.282 1.00 87.38 88 THR A C 1
ATOM 718 O O . THR A 1 88 ? -12.250 9.991 -23.287 1.00 87.38 88 THR A O 1
ATOM 721 N N . SER A 1 89 ? -10.918 10.661 -24.972 1.00 86.06 89 SER A N 1
ATOM 722 C CA . SER A 1 89 ? -10.979 12.077 -24.618 1.00 86.06 89 SER A CA 1
ATOM 723 C C . SER A 1 89 ? -12.324 12.683 -25.026 1.00 86.06 89 SER A C 1
ATOM 725 O O . SER A 1 89 ? -12.951 12.269 -26.001 1.00 86.06 89 SER A O 1
ATOM 727 N N . GLY A 1 90 ? -12.800 13.651 -24.240 1.00 85.19 90 GLY A N 1
ATOM 728 C CA . GLY A 1 90 ? -14.029 14.381 -24.547 1.00 85.19 90 GLY A CA 1
ATOM 729 C C . GLY A 1 90 ? -13.823 15.405 -25.668 1.00 85.19 90 GLY A C 1
ATOM 730 O O . GLY A 1 90 ? -12.969 15.264 -26.535 1.00 85.19 90 GLY A O 1
ATOM 731 N N . SER A 1 91 ? -14.555 16.519 -25.619 1.00 90.44 91 SER A N 1
ATOM 732 C CA . SER A 1 91 ? -14.353 17.626 -26.570 1.00 90.44 91 SER A CA 1
ATOM 733 C C . SER A 1 91 ? -12.964 18.281 -26.487 1.00 90.44 91 SER A C 1
ATOM 735 O O . SER A 1 91 ? -12.587 19.025 -27.388 1.00 90.44 91 SER A O 1
ATOM 737 N N . HIS A 1 92 ? -12.219 18.040 -25.403 1.00 90.50 92 HIS A N 1
ATOM 738 C CA . HIS A 1 92 ? -10.881 18.569 -25.154 1.00 90.50 92 HIS A CA 1
ATOM 739 C C . HIS A 1 92 ? -10.055 17.541 -24.371 1.00 90.50 92 HIS A C 1
ATOM 741 O O . HIS A 1 92 ? -10.583 16.886 -23.472 1.00 90.50 92 HIS A O 1
ATOM 747 N N . SER A 1 93 ? -8.750 17.468 -24.639 1.00 90.50 93 SER A N 1
ATOM 748 C CA . SER A 1 93 ? -7.810 16.680 -23.834 1.00 90.50 93 SER A CA 1
ATOM 749 C C . SER A 1 93 ? -7.465 17.391 -22.517 1.00 90.50 93 SER A C 1
ATOM 751 O O . SER A 1 93 ? -7.311 18.616 -22.459 1.00 90.50 93 SER A O 1
ATOM 753 N N . HIS A 1 94 ? -7.293 16.640 -21.437 1.00 90.25 94 HIS A N 1
ATOM 754 C CA . HIS A 1 94 ? -6.704 17.076 -20.168 1.00 90.25 94 HIS A CA 1
ATOM 755 C C . HIS A 1 94 ? -5.252 16.573 -20.014 1.00 90.25 94 HIS A C 1
ATOM 757 O O . HIS A 1 94 ? -4.678 15.985 -20.924 1.00 90.25 94 HIS A O 1
ATOM 763 N N . LEU A 1 95 ? -4.579 16.861 -18.889 1.00 89.50 95 LEU A N 1
ATOM 764 C CA . LEU A 1 95 ? -3.145 16.542 -18.745 1.00 89.50 95 LEU A CA 1
ATOM 765 C C . LEU A 1 95 ? -2.845 15.036 -18.890 1.00 89.50 95 LEU A C 1
ATOM 767 O O . LEU A 1 95 ? -1.758 14.684 -19.336 1.00 89.50 95 LEU A O 1
ATOM 771 N N . VAL A 1 96 ? -3.778 14.163 -18.501 1.00 87.06 96 VAL A N 1
ATOM 772 C CA . VAL A 1 96 ? -3.528 12.713 -18.435 1.00 87.06 96 VAL A CA 1
ATOM 773 C C . VAL A 1 96 ? -3.827 11.958 -19.735 1.00 87.06 96 VAL A C 1
ATOM 775 O O . VAL A 1 96 ? -3.449 10.797 -19.834 1.00 87.06 96 VAL A O 1
ATOM 778 N N . ASP A 1 97 ? -4.467 12.590 -20.723 1.00 90.88 97 ASP A N 1
ATOM 779 C CA . ASP A 1 97 ? -4.847 11.970 -22.008 1.00 90.88 97 ASP A CA 1
ATOM 780 C C . ASP A 1 97 ? -4.353 12.744 -23.247 1.00 90.88 97 ASP A C 1
ATOM 782 O O . ASP A 1 97 ? -4.557 12.308 -24.379 1.00 90.88 97 ASP A O 1
ATOM 786 N N . VAL A 1 98 ? -3.682 13.886 -23.065 1.00 91.12 98 VAL A N 1
ATOM 787 C CA . VAL A 1 98 ? -3.110 14.659 -24.170 1.00 91.12 98 VAL A CA 1
ATOM 788 C C . VAL A 1 98 ? -1.945 13.903 -24.825 1.00 91.12 98 VAL A C 1
ATOM 790 O O . VAL A 1 98 ? -0.909 13.649 -24.212 1.00 91.12 98 VAL A O 1
ATOM 793 N N . VAL A 1 99 ? -2.116 13.560 -26.103 1.00 91.31 99 VAL A N 1
ATOM 794 C CA . VAL A 1 99 ? -1.102 12.854 -26.909 1.00 91.31 99 VAL A CA 1
ATOM 795 C C . VAL A 1 99 ? -0.118 13.829 -27.571 1.00 91.31 99 VAL A C 1
ATOM 797 O O . VAL A 1 99 ? 1.053 13.495 -27.765 1.00 91.31 99 VAL A O 1
ATOM 800 N N . ASP A 1 100 ? -0.561 15.054 -27.881 1.00 90.25 100 ASP A N 1
ATOM 801 C CA . ASP A 1 100 ? 0.302 16.088 -28.457 1.00 90.25 100 ASP A CA 1
ATOM 802 C C . ASP A 1 100 ? 1.349 16.583 -27.446 1.00 90.25 100 ASP A C 1
ATOM 804 O O . ASP A 1 100 ? 1.034 17.028 -26.339 1.00 90.25 100 ASP A O 1
ATOM 808 N N . LYS A 1 101 ? 2.624 16.540 -27.842 1.00 88.50 101 LYS A N 1
ATOM 809 C CA . LYS A 1 101 ? 3.750 16.857 -26.952 1.00 88.50 101 LYS A CA 1
ATOM 810 C C . LYS A 1 101 ? 3.806 18.328 -26.559 1.00 88.50 101 LYS A C 1
ATOM 812 O O . LYS A 1 101 ? 4.182 18.627 -25.423 1.00 88.50 101 LYS A O 1
ATOM 817 N N . GLN A 1 102 ? 3.465 19.236 -27.470 1.00 90.06 102 GLN A N 1
ATOM 818 C CA . GLN A 1 102 ? 3.535 20.672 -27.199 1.00 90.06 102 GLN A CA 1
ATOM 819 C C . GLN A 1 102 ? 2.417 21.094 -26.249 1.00 90.06 102 GLN A C 1
ATOM 821 O O . GLN A 1 102 ? 2.660 21.811 -25.273 1.00 90.06 102 GLN A O 1
ATOM 826 N N . ASP A 1 103 ? 1.209 20.582 -26.467 1.00 91.50 103 ASP A N 1
ATOM 827 C CA . ASP A 1 103 ? 0.079 20.837 -25.590 1.00 91.50 103 ASP A CA 1
ATOM 828 C C . ASP A 1 103 ? 0.269 20.166 -24.219 1.00 91.50 103 ASP A C 1
ATOM 830 O O . ASP A 1 103 ? 0.036 20.801 -23.186 1.00 91.50 103 ASP A O 1
ATOM 834 N N . HIS A 1 104 ? 0.818 18.945 -24.172 1.00 91.44 104 HIS A N 1
ATOM 835 C CA . HIS A 1 104 ? 1.235 18.312 -22.918 1.00 91.44 104 HIS A CA 1
ATOM 836 C C . HIS A 1 104 ? 2.266 19.164 -22.163 1.00 91.44 104 HIS A C 1
ATOM 838 O O . HIS A 1 104 ? 2.104 19.412 -20.966 1.00 91.44 104 HIS A O 1
ATOM 844 N N . PHE A 1 105 ? 3.306 19.664 -22.843 1.00 90.81 105 PHE A N 1
ATOM 845 C CA . PHE A 1 105 ? 4.312 20.538 -22.233 1.00 90.81 105 PHE A CA 1
ATOM 846 C C . PHE A 1 105 ? 3.681 21.809 -21.650 1.00 90.81 105 PHE A C 1
ATOM 848 O O . PHE A 1 105 ? 3.940 22.157 -20.494 1.00 90.81 105 PHE A O 1
ATOM 855 N N . ARG A 1 106 ? 2.801 22.471 -22.410 1.00 94.44 106 ARG A N 1
ATOM 856 C CA . ARG A 1 106 ? 2.071 23.666 -21.968 1.00 94.44 106 ARG A CA 1
ATOM 857 C C . ARG A 1 106 ? 1.212 23.382 -20.731 1.00 94.44 106 ARG A C 1
ATOM 859 O O . ARG A 1 106 ? 1.328 24.103 -19.739 1.00 94.44 106 ARG A O 1
ATOM 866 N N . LYS A 1 107 ? 0.391 22.324 -20.748 1.00 94.19 107 LYS A N 1
ATOM 867 C CA . LYS A 1 107 ? -0.465 21.927 -19.610 1.00 94.19 107 LYS A CA 1
ATOM 868 C C . LYS A 1 107 ? 0.364 21.554 -18.381 1.00 94.19 107 LYS A C 1
ATOM 870 O O . LYS A 1 107 ? 0.067 22.006 -17.276 1.00 94.19 107 LYS A O 1
ATOM 875 N N . ARG A 1 108 ? 1.447 20.792 -18.566 1.00 92.88 108 ARG A N 1
ATOM 876 C CA . ARG A 1 108 ? 2.365 20.419 -17.483 1.00 92.88 108 ARG A CA 1
ATOM 877 C C . ARG A 1 108 ? 3.026 21.644 -16.865 1.00 92.88 108 ARG A C 1
ATOM 879 O O . ARG A 1 108 ? 3.150 21.701 -15.647 1.00 92.88 108 ARG A O 1
ATOM 886 N N . LYS A 1 109 ? 3.409 22.638 -17.672 1.00 93.19 109 LYS A N 1
ATOM 887 C CA . LYS A 1 109 ? 3.980 23.895 -17.172 1.00 93.19 109 LYS A CA 1
ATOM 888 C C . LYS A 1 109 ? 2.992 24.633 -16.264 1.00 93.19 109 LYS A C 1
ATOM 890 O O . LYS A 1 109 ? 3.390 25.051 -15.179 1.00 93.19 109 LYS A O 1
ATOM 895 N N . ILE A 1 110 ? 1.718 24.713 -16.657 1.00 93.12 110 ILE A N 1
ATOM 896 C CA . ILE A 1 110 ? 0.647 25.343 -15.862 1.00 93.12 110 ILE A CA 1
ATOM 897 C C . ILE A 1 110 ? 0.469 24.631 -14.513 1.00 93.12 110 ILE A C 1
ATOM 899 O O . ILE A 1 110 ? 0.369 25.288 -13.481 1.00 93.12 110 ILE A O 1
ATOM 903 N N . LEU A 1 111 ? 0.480 23.295 -14.507 1.00 91.00 111 LEU A N 1
ATOM 904 C CA . LEU A 1 111 ? 0.258 22.496 -13.297 1.00 91.00 111 LEU A CA 1
ATOM 905 C C . LEU A 1 111 ? 1.517 22.302 -12.438 1.00 91.00 111 LEU A C 1
ATOM 907 O O . LEU A 1 111 ? 1.412 21.913 -11.278 1.00 91.00 111 LEU A O 1
ATOM 911 N N . SER A 1 112 ? 2.710 22.580 -12.972 1.00 90.88 112 SER A N 1
ATOM 912 C CA . SER A 1 112 ? 3.981 22.262 -12.305 1.00 90.88 112 SER A CA 1
ATOM 913 C C . SER A 1 112 ? 4.138 22.914 -10.928 1.00 90.88 112 SER A C 1
ATOM 915 O O . SER A 1 112 ? 4.705 22.297 -10.028 1.00 90.88 112 SER A O 1
ATOM 917 N N . SER A 1 113 ? 3.590 24.118 -10.734 1.00 90.12 113 SER A N 1
ATOM 918 C CA . SER A 1 113 ? 3.618 24.818 -9.449 1.00 90.12 113 SER A CA 1
ATOM 919 C C . SER A 1 113 ? 2.819 24.080 -8.371 1.00 90.12 113 SER A C 1
ATOM 921 O O . SER A 1 113 ? 3.304 23.949 -7.251 1.00 90.12 113 SER A O 1
ATOM 923 N N . ALA A 1 114 ? 1.644 23.530 -8.692 1.00 88.12 114 ALA A N 1
ATOM 924 C CA . ALA A 1 114 ? 0.813 22.791 -7.737 1.00 88.12 114 ALA A CA 1
ATOM 925 C C . ALA A 1 114 ? 1.501 21.511 -7.227 1.00 88.12 114 ALA A C 1
ATOM 927 O O . ALA A 1 114 ? 1.345 21.152 -6.064 1.00 88.12 114 ALA A O 1
ATOM 928 N N . TYR A 1 115 ? 2.312 20.865 -8.069 1.00 89.62 115 TYR A N 1
ATOM 929 C CA . TYR A 1 115 ? 3.046 19.637 -7.735 1.00 89.62 115 TYR A CA 1
ATOM 930 C C . TYR A 1 115 ? 4.495 19.878 -7.279 1.00 89.62 115 TYR A C 1
ATOM 932 O O . TYR A 1 115 ? 5.270 18.928 -7.152 1.00 89.62 115 TYR A O 1
ATOM 940 N N . ALA A 1 116 ? 4.894 21.131 -7.035 1.00 91.25 116 ALA A N 1
ATOM 941 C CA . ALA A 1 116 ? 6.216 21.433 -6.498 1.00 91.25 116 ALA A CA 1
ATOM 942 C C . ALA A 1 116 ? 6.388 20.814 -5.098 1.00 91.25 116 ALA A C 1
ATOM 944 O O . ALA A 1 116 ? 5.491 20.906 -4.260 1.00 91.25 116 ALA A O 1
ATOM 945 N N . LEU A 1 117 ? 7.565 20.239 -4.815 1.00 90.75 117 LEU A N 1
ATOM 946 C CA . LEU A 1 117 ? 7.851 19.545 -3.547 1.00 90.75 117 LEU A CA 1
ATOM 947 C C . LEU A 1 117 ? 7.529 20.393 -2.307 1.00 90.75 117 LEU A C 1
ATOM 949 O O . LEU A 1 117 ? 6.927 19.887 -1.368 1.00 90.75 117 LEU A O 1
ATOM 953 N N . LYS A 1 118 ? 7.840 21.694 -2.342 1.00 93.69 118 LYS A N 1
ATOM 954 C CA . LYS A 1 118 ? 7.517 22.637 -1.261 1.00 93.69 118 LYS A CA 1
ATOM 955 C C . LYS A 1 118 ? 6.010 22.728 -0.984 1.00 93.69 118 LYS A C 1
ATOM 957 O O . LYS A 1 118 ? 5.597 22.829 0.164 1.00 93.69 118 LYS A O 1
ATOM 962 N N . ASN A 1 119 ? 5.178 22.688 -2.025 1.00 91.88 119 ASN A N 1
ATOM 963 C CA . ASN A 1 119 ? 3.724 22.743 -1.864 1.00 91.88 119 ASN A CA 1
ATOM 964 C C . ASN A 1 119 ? 3.173 21.420 -1.325 1.00 91.88 119 ASN A C 1
ATOM 966 O O . ASN A 1 119 ? 2.295 21.439 -0.469 1.00 91.88 119 ASN A O 1
ATOM 970 N N . LEU A 1 120 ? 3.739 20.289 -1.757 1.00 87.00 120 LEU A N 1
ATOM 971 C CA . LEU A 1 120 ? 3.404 18.973 -1.207 1.00 87.00 120 LEU A CA 1
ATOM 972 C C . LEU A 1 120 ? 3.750 18.872 0.284 1.00 87.00 120 LEU A C 1
ATOM 974 O O . LEU A 1 120 ? 2.939 18.376 1.061 1.00 87.00 120 LEU A O 1
ATOM 978 N N . GLU A 1 121 ? 4.915 19.380 0.686 1.00 90.50 121 GLU A N 1
ATOM 979 C CA . GLU A 1 121 ? 5.320 19.464 2.092 1.00 90.50 121 GLU A CA 1
ATOM 980 C C . GLU A 1 121 ? 4.337 20.325 2.899 1.00 90.50 121 GLU A C 1
ATOM 982 O O . GLU A 1 121 ? 3.802 19.875 3.913 1.00 90.50 121 GLU A O 1
ATOM 987 N N . ASN A 1 122 ? 4.000 21.514 2.388 1.00 93.00 122 ASN A N 1
ATOM 988 C CA . ASN A 1 122 ? 3.048 22.421 3.030 1.00 93.00 122 ASN A CA 1
ATOM 989 C C . ASN A 1 122 ? 1.634 21.835 3.153 1.00 93.00 122 ASN A C 1
ATOM 991 O O . ASN A 1 122 ? 0.904 22.202 4.067 1.00 93.00 122 ASN A O 1
ATOM 995 N N . TRP A 1 123 ? 1.206 20.961 2.239 1.00 92.62 123 TRP A N 1
ATOM 996 C CA . TRP A 1 123 ? -0.135 20.362 2.258 1.00 92.62 123 TRP A CA 1
ATOM 997 C C . TRP A 1 123 ? -0.208 19.017 2.981 1.00 92.62 123 TRP A C 1
ATOM 999 O O . TRP A 1 123 ? -1.296 18.447 3.073 1.00 92.62 123 TRP A O 1
ATOM 1009 N N . GLY A 1 124 ? 0.903 18.520 3.534 1.00 87.44 124 GLY A N 1
ATOM 1010 C CA . GLY A 1 124 ? 0.945 17.222 4.210 1.00 87.44 124 GLY A CA 1
ATOM 1011 C C . GLY A 1 124 ? -0.114 17.074 5.308 1.00 87.44 124 GLY A C 1
ATOM 1012 O O . GLY A 1 124 ? -0.743 16.023 5.413 1.00 87.44 124 GLY A O 1
ATOM 1013 N N . PHE A 1 125 ? -0.384 18.141 6.067 1.00 88.75 125 PHE A N 1
ATOM 1014 C CA . PHE A 1 125 ? -1.409 18.124 7.114 1.00 88.75 125 PHE A CA 1
ATOM 1015 C C . PHE A 1 125 ? -2.824 17.903 6.557 1.00 88.75 125 PHE A C 1
ATOM 1017 O O . PHE A 1 125 ? -3.559 17.096 7.114 1.00 88.75 125 PHE A O 1
ATOM 1024 N N . LYS A 1 126 ? -3.171 18.518 5.414 1.00 90.56 126 LYS A N 1
ATOM 1025 C CA . LYS A 1 126 ? -4.486 18.349 4.768 1.00 90.56 126 LYS A CA 1
ATOM 1026 C C . LYS A 1 126 ? -4.714 16.903 4.343 1.00 90.56 126 LYS A C 1
ATOM 1028 O O . LYS A 1 126 ? -5.815 16.375 4.475 1.00 90.56 126 LYS A O 1
ATOM 1033 N N . VAL A 1 127 ? -3.664 16.253 3.835 1.00 88.94 127 VAL A N 1
ATOM 1034 C CA . VAL A 1 127 ? -3.718 14.841 3.435 1.00 88.94 127 VAL A CA 1
ATOM 1035 C C . VAL A 1 127 ? -3.929 13.951 4.658 1.00 88.94 127 VAL A C 1
ATOM 1037 O O . VAL A 1 127 ? -4.788 13.075 4.628 1.00 88.94 127 VAL A O 1
ATOM 1040 N N . VAL A 1 128 ? -3.183 14.188 5.742 1.00 85.69 128 VAL A N 1
ATOM 1041 C CA . VAL A 1 128 ? -3.327 13.423 6.991 1.00 85.69 128 VAL A CA 1
ATOM 1042 C C . VAL A 1 128 ? -4.725 13.595 7.584 1.00 85.69 128 VAL A C 1
ATOM 1044 O O . VAL A 1 128 ? -5.357 12.597 7.921 1.00 85.69 128 VAL A O 1
ATOM 1047 N N . GLU A 1 129 ? -5.224 14.826 7.660 1.00 87.38 129 GLU A N 1
ATOM 1048 C CA . GLU A 1 129 ? -6.567 15.144 8.151 1.00 87.38 129 GLU A CA 1
ATOM 1049 C C . GLU A 1 129 ? -7.646 14.443 7.319 1.00 87.38 129 GLU A C 1
ATOM 1051 O O . GLU A 1 129 ? -8.488 13.739 7.868 1.00 87.38 129 GLU A O 1
ATOM 1056 N N . THR A 1 130 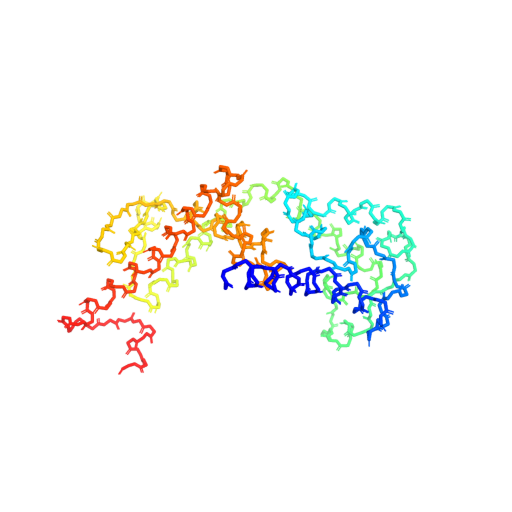? -7.554 14.522 5.988 1.00 90.38 130 THR A N 1
ATOM 1057 C CA . THR A 1 130 ? -8.492 13.838 5.083 1.00 90.38 130 THR A CA 1
ATOM 1058 C C . THR A 1 130 ? -8.464 12.320 5.283 1.00 90.38 130 THR A C 1
ATOM 1060 O O . THR A 1 130 ? -9.514 11.676 5.272 1.00 90.38 130 THR A O 1
ATOM 1063 N N . MET A 1 131 ? -7.283 11.721 5.489 1.00 89.12 131 MET A N 1
ATOM 1064 C CA . MET A 1 131 ? -7.170 10.282 5.748 1.00 89.12 131 MET A CA 1
ATOM 1065 C C . MET A 1 131 ? -7.799 9.876 7.083 1.00 89.12 131 MET A C 1
ATOM 1067 O O . MET A 1 131 ? -8.507 8.872 7.125 1.00 89.12 131 MET A O 1
ATOM 1071 N N . LEU A 1 132 ? -7.560 10.634 8.158 1.00 89.56 132 LEU A N 1
ATOM 1072 C CA . LEU A 1 132 ? -8.147 10.350 9.471 1.00 89.56 132 LEU A CA 1
ATOM 1073 C C . LEU A 1 132 ? -9.664 10.553 9.455 1.00 89.56 132 LEU A C 1
ATOM 1075 O O . LEU A 1 132 ? -10.390 9.679 9.919 1.00 89.56 132 LEU A O 1
ATOM 1079 N N . PHE A 1 133 ? -10.143 11.633 8.834 1.00 91.06 133 PHE A N 1
ATOM 1080 C CA . PHE A 1 133 ? -11.570 11.870 8.620 1.00 91.06 133 PHE A CA 1
ATOM 1081 C C . PHE A 1 133 ? -12.220 10.709 7.862 1.00 91.06 133 PHE A C 1
ATOM 1083 O O . PHE A 1 133 ? -13.240 10.177 8.286 1.00 91.06 133 PHE A O 1
ATOM 1090 N N . THR A 1 134 ? -11.591 10.254 6.774 1.00 92.75 134 THR A N 1
ATOM 1091 C CA . THR A 1 134 ? -12.095 9.116 5.991 1.00 92.75 134 THR A CA 1
ATOM 1092 C C . THR A 1 134 ? -12.121 7.833 6.824 1.00 92.75 134 THR A C 1
ATOM 1094 O O . THR A 1 134 ? -13.086 7.079 6.753 1.00 92.75 134 THR A O 1
ATOM 1097 N N . ALA A 1 135 ? -11.091 7.576 7.635 1.00 92.56 135 ALA A N 1
ATOM 1098 C CA . ALA A 1 135 ? -11.051 6.409 8.513 1.00 92.56 135 ALA A CA 1
ATOM 1099 C C . ALA A 1 135 ? -12.161 6.442 9.580 1.00 92.56 135 ALA A C 1
ATOM 1101 O O . ALA A 1 135 ? -12.845 5.435 9.763 1.00 92.56 135 ALA A O 1
ATOM 1102 N N . ALA A 1 136 ? -12.380 7.592 10.226 1.00 92.56 136 ALA A N 1
ATOM 1103 C CA . ALA A 1 136 ? -13.473 7.787 11.180 1.00 92.56 136 ALA A CA 1
ATOM 1104 C C . ALA A 1 136 ? -14.845 7.631 10.509 1.00 92.56 136 ALA A C 1
ATOM 1106 O O . ALA A 1 136 ? -15.694 6.903 11.014 1.00 92.56 136 ALA A O 1
ATOM 1107 N N . ALA A 1 137 ? -15.039 8.220 9.326 1.00 93.88 137 ALA A N 1
ATOM 1108 C CA . ALA A 1 137 ? -16.274 8.075 8.561 1.00 93.88 137 ALA A CA 1
ATOM 1109 C C . ALA A 1 137 ? -16.546 6.611 8.184 1.00 93.88 137 ALA A C 1
ATOM 1111 O O . ALA A 1 137 ? -17.677 6.148 8.293 1.00 93.88 137 ALA A O 1
ATOM 1112 N N . ILE A 1 138 ? -15.519 5.850 7.787 1.00 93.81 138 ILE A N 1
ATOM 1113 C CA . ILE A 1 138 ? -15.660 4.414 7.512 1.00 93.81 138 ILE A CA 1
ATOM 1114 C C . ILE A 1 138 ? -16.078 3.658 8.777 1.00 93.81 138 ILE A C 1
ATOM 1116 O O . ILE A 1 138 ? -16.968 2.816 8.689 1.00 93.81 138 ILE A O 1
ATOM 1120 N N . ALA A 1 139 ? -15.459 3.929 9.929 1.00 94.19 139 ALA A N 1
ATOM 1121 C CA . ALA A 1 139 ? -15.809 3.271 11.188 1.00 94.19 139 ALA A CA 1
ATOM 1122 C C . ALA A 1 139 ? -17.244 3.600 11.634 1.00 94.19 139 ALA A C 1
ATOM 1124 O O . ALA A 1 139 ? -17.997 2.691 11.979 1.00 94.19 139 ALA A O 1
ATOM 1125 N N . SER A 1 140 ? -17.645 4.865 11.517 1.00 93.69 140 SER A N 1
ATOM 1126 C CA . SER A 1 140 ? -18.988 5.334 11.856 1.00 93.69 140 SER A CA 1
ATOM 1127 C C . SER A 1 140 ? -20.044 4.725 10.930 1.00 93.69 140 SER A C 1
ATOM 1129 O O . SER A 1 140 ? -20.940 4.028 11.396 1.00 93.69 140 SER A O 1
ATOM 1131 N N . ILE A 1 141 ? -19.886 4.867 9.610 1.00 94.25 141 ILE A N 1
ATOM 1132 C CA . ILE A 1 141 ? -20.860 4.365 8.628 1.00 94.25 141 ILE A CA 1
ATOM 1133 C C . ILE A 1 141 ? -20.940 2.837 8.648 1.00 94.25 141 ILE A C 1
ATOM 1135 O O . ILE A 1 141 ? -22.014 2.270 8.460 1.00 94.25 141 ILE A O 1
ATOM 1139 N N . ARG A 1 142 ? -19.810 2.135 8.804 1.00 93.12 142 ARG A N 1
ATOM 1140 C CA . ARG A 1 142 ? -19.807 0.669 8.711 1.00 93.12 142 ARG A CA 1
ATOM 1141 C C . ARG A 1 142 ? -20.112 -0.027 10.019 1.00 93.12 142 ARG A C 1
ATOM 1143 O O . ARG A 1 142 ? -20.619 -1.136 9.950 1.00 93.12 142 ARG A O 1
ATOM 1150 N N . LEU A 1 143 ? -19.740 0.535 11.163 1.00 94.81 143 LEU A N 1
ATOM 1151 C CA . LEU A 1 143 ? -19.774 -0.177 12.443 1.00 94.81 143 LEU A CA 1
ATOM 1152 C C . LEU A 1 143 ? -20.462 0.621 13.562 1.00 94.81 143 LEU A C 1
ATOM 1154 O O . LEU A 1 143 ? -20.437 0.167 14.701 1.00 94.81 143 LEU A O 1
ATOM 1158 N N . SER A 1 144 ? -21.030 1.798 13.269 1.00 94.62 144 SER A N 1
ATOM 1159 C CA . SER A 1 144 ? -21.525 2.756 14.271 1.00 94.62 144 SER A CA 1
ATOM 1160 C C . SER A 1 144 ? -20.473 3.090 15.339 1.00 94.62 144 SER A C 1
ATOM 1162 O O . SER A 1 144 ? -20.821 3.405 16.477 1.00 94.62 144 SER A O 1
ATOM 1164 N N . GLU A 1 145 ? -19.186 2.999 14.997 1.00 93.88 145 GLU A N 1
ATOM 1165 C CA . GLU A 1 145 ? -18.074 3.243 15.917 1.00 93.88 145 GLU A CA 1
ATOM 1166 C C . GLU A 1 145 ? -17.514 4.650 15.720 1.00 93.88 145 GLU A C 1
ATOM 1168 O O . GLU A 1 145 ? -17.275 5.084 14.591 1.00 93.88 145 GLU A O 1
ATOM 1173 N N . ASP A 1 146 ? -17.249 5.333 16.830 1.00 91.62 146 ASP A N 1
ATOM 1174 C CA . ASP A 1 146 ? -16.515 6.592 16.846 1.00 91.62 146 ASP A CA 1
ATOM 1175 C C . ASP A 1 146 ? -15.059 6.337 17.254 1.00 91.62 146 ASP A C 1
ATOM 1177 O O . ASP A 1 146 ? -14.780 5.723 18.285 1.00 91.62 146 ASP A O 1
ATOM 1181 N N . LEU A 1 147 ? -14.124 6.786 16.415 1.00 92.69 147 LEU A N 1
ATOM 1182 C CA . LEU A 1 147 ? -12.687 6.662 16.663 1.00 92.69 147 LEU A CA 1
ATOM 1183 C C . LEU A 1 147 ? -12.107 7.858 17.435 1.00 92.69 147 LEU A C 1
ATOM 1185 O O . LEU A 1 147 ? -10.915 7.839 17.730 1.00 92.69 147 LEU A O 1
ATOM 1189 N N . GLY A 1 148 ? -12.897 8.902 17.711 1.00 89.94 148 GLY A N 1
ATOM 1190 C CA . GLY A 1 148 ? -12.496 10.055 18.527 1.00 89.94 148 GLY A CA 1
ATOM 1191 C C . GLY A 1 148 ? -11.490 11.005 17.866 1.00 89.94 148 GLY A C 1
ATOM 1192 O O . GLY A 1 148 ? -11.090 11.997 18.469 1.00 89.94 148 GLY A O 1
ATOM 1193 N N . PHE A 1 149 ? -11.081 10.755 16.615 1.00 90.50 149 PHE A N 1
ATOM 1194 C CA . PHE A 1 149 ? -9.989 11.496 15.964 1.00 90.50 149 PHE A CA 1
ATOM 1195 C C . PHE A 1 149 ? -10.199 13.012 15.895 1.00 90.50 149 PHE A C 1
ATOM 1197 O O . PHE A 1 149 ? -9.229 13.763 15.993 1.00 90.50 149 PHE A O 1
ATOM 1204 N N . LEU A 1 150 ? -11.439 13.454 15.672 1.00 81.56 150 LEU A N 1
ATOM 1205 C CA . LEU A 1 150 ? -11.765 14.870 15.490 1.00 81.56 150 LEU A CA 1
ATOM 1206 C C . LEU A 1 150 ? -11.954 15.580 16.832 1.00 81.56 150 LEU A C 1
ATOM 1208 O O . LEU A 1 150 ? -11.390 16.653 17.029 1.00 81.56 150 LEU A O 1
ATOM 1212 N N . ASP A 1 151 ? -12.696 14.959 17.749 1.00 85.94 151 ASP A N 1
ATOM 1213 C CA . ASP A 1 151 ? -13.063 15.566 19.030 1.00 85.94 151 ASP A CA 1
ATOM 1214 C C . ASP A 1 151 ? -11.901 15.554 20.031 1.00 85.94 151 ASP A C 1
ATOM 1216 O O . ASP A 1 151 ? -11.691 16.522 20.760 1.00 85.94 151 ASP A O 1
ATOM 1220 N N . GLU A 1 152 ? -11.103 14.483 20.046 1.00 86.62 152 GLU A N 1
ATOM 1221 C CA . GLU A 1 152 ? -9.983 14.333 20.981 1.00 86.62 152 GLU A CA 1
ATOM 1222 C C . GLU A 1 152 ? -8.677 14.946 20.454 1.00 86.62 152 GLU A C 1
ATOM 1224 O O . GLU A 1 152 ? -7.717 15.117 21.209 1.00 86.62 152 GLU A O 1
ATOM 1229 N N . GLY A 1 153 ? -8.595 15.241 19.149 1.00 84.12 153 GLY A N 1
ATOM 1230 C CA . GLY A 1 153 ? -7.362 15.706 18.500 1.00 84.12 153 GLY A CA 1
ATOM 1231 C C . GLY A 1 153 ? -6.200 14.703 18.597 1.00 84.12 153 GLY A C 1
ATOM 1232 O O . GLY A 1 153 ? -5.029 15.084 18.523 1.00 84.12 153 GLY A O 1
ATOM 1233 N N . SER A 1 154 ? -6.517 13.421 18.791 1.00 89.69 154 SER A N 1
ATOM 1234 C CA . SER A 1 154 ? -5.587 12.324 19.058 1.00 89.69 154 SER A CA 1
ATOM 1235 C C . SER A 1 154 ? -5.790 11.198 18.046 1.00 89.69 154 SER A C 1
ATOM 1237 O O . SER A 1 154 ? -6.884 10.999 17.536 1.00 89.69 154 SER A O 1
ATOM 1239 N N . ASP A 1 155 ? -4.738 10.430 17.753 1.00 91.88 155 ASP A N 1
ATOM 1240 C CA . ASP A 1 155 ? -4.836 9.213 16.936 1.00 91.88 155 ASP A CA 1
ATOM 1241 C C . ASP A 1 155 ? -4.821 7.929 17.783 1.00 91.88 155 ASP A C 1
ATOM 1243 O O . ASP A 1 155 ? -4.589 6.834 17.257 1.00 91.88 155 ASP A O 1
ATOM 1247 N N . LYS A 1 156 ? -5.004 8.057 19.102 1.00 95.38 156 LYS A N 1
ATOM 1248 C CA . LYS A 1 156 ? -5.032 6.922 20.024 1.00 95.38 156 LYS A CA 1
ATOM 1249 C C . LYS A 1 156 ? -6.368 6.200 19.928 1.00 95.38 156 LYS A C 1
ATOM 1251 O O . LYS A 1 156 ? -7.415 6.794 20.111 1.00 95.38 156 LYS A O 1
ATOM 1256 N N . VAL A 1 157 ? -6.308 4.900 19.659 1.00 96.00 157 VAL A N 1
ATOM 1257 C CA . VAL A 1 157 ? -7.484 4.029 19.533 1.00 96.00 157 VAL A CA 1
ATOM 1258 C C . VAL A 1 157 ? -7.276 2.731 20.291 1.00 96.00 157 VAL A C 1
ATOM 1260 O O . VAL A 1 157 ? -6.143 2.312 20.560 1.00 96.00 157 VAL A O 1
ATOM 1263 N N . LYS A 1 158 ? -8.381 2.066 20.619 1.00 97.06 158 LYS A N 1
ATOM 1264 C CA . LYS A 1 158 ? -8.371 0.774 21.300 1.00 97.06 158 LYS A CA 1
ATOM 1265 C C . LYS A 1 158 ? -8.028 -0.346 20.321 1.00 97.06 158 LYS A C 1
ATOM 1267 O O . LYS A 1 158 ? -8.584 -0.445 19.234 1.00 97.06 158 LYS A O 1
ATOM 1272 N N . SER A 1 159 ? -7.114 -1.214 20.738 1.00 97.75 159 SER A N 1
ATOM 1273 C CA . SER A 1 159 ? -6.763 -2.459 20.060 1.00 97.75 159 SER A CA 1
ATOM 1274 C C . SER A 1 159 ? -7.055 -3.623 21.001 1.00 97.75 159 SER A C 1
ATOM 1276 O O . SER A 1 159 ? -6.519 -3.677 22.112 1.00 97.75 159 SER A O 1
ATOM 1278 N N . GLU A 1 160 ? -7.931 -4.532 20.572 1.00 97.75 160 GLU A N 1
ATOM 1279 C CA . GLU A 1 160 ? -8.380 -5.687 21.350 1.00 97.75 160 GLU A CA 1
ATOM 1280 C C . GLU A 1 160 ? -7.727 -6.972 20.836 1.00 97.75 160 GLU A C 1
ATOM 1282 O O . GLU A 1 160 ? -7.714 -7.266 19.639 1.00 97.75 160 GLU A O 1
ATOM 1287 N N . LYS A 1 161 ? -7.202 -7.777 21.758 1.00 95.31 161 LYS A N 1
ATOM 1288 C CA . LYS A 1 161 ? -6.746 -9.138 21.470 1.00 95.31 161 LYS A CA 1
ATOM 1289 C C . LYS A 1 161 ? -7.870 -10.149 21.684 1.00 95.31 161 LYS A C 1
ATOM 1291 O O . LYS A 1 161 ? -8.838 -9.911 22.397 1.00 95.31 161 LYS A O 1
ATOM 1296 N N . LYS A 1 162 ? -7.699 -11.354 21.132 1.00 92.56 162 LYS A N 1
ATOM 1297 C CA . LYS A 1 162 ? -8.665 -12.461 21.283 1.00 92.56 162 LYS A CA 1
ATOM 1298 C C . LYS A 1 162 ? -8.898 -12.906 22.733 1.00 92.56 162 LYS A C 1
ATOM 1300 O O . LYS A 1 162 ? -9.944 -13.472 23.023 1.00 92.56 162 LYS A O 1
ATOM 1305 N N . ASP A 1 163 ? -7.952 -12.640 23.630 1.00 93.88 163 ASP A N 1
ATOM 1306 C CA . ASP A 1 163 ? -8.081 -12.868 25.076 1.00 93.88 163 ASP A CA 1
ATOM 1307 C C . ASP A 1 163 ? -8.870 -11.758 25.802 1.00 93.88 163 ASP A C 1
ATOM 1309 O O . ASP A 1 163 ? -8.957 -11.773 27.027 1.00 93.88 163 ASP A O 1
ATOM 1313 N N . ARG A 1 164 ? -9.463 -10.815 25.052 1.00 91.06 164 ARG A N 1
ATOM 1314 C CA . ARG A 1 164 ? -10.197 -9.626 25.519 1.00 91.06 164 ARG A CA 1
ATOM 1315 C C . ARG A 1 164 ? -9.336 -8.561 26.195 1.00 91.06 164 ARG A C 1
ATOM 1317 O O . ARG A 1 164 ? -9.882 -7.592 26.719 1.00 91.06 164 ARG A O 1
ATOM 1324 N N . THR A 1 165 ? -8.010 -8.689 26.179 1.00 95.38 165 THR A N 1
ATOM 1325 C CA . THR A 1 165 ? -7.145 -7.595 26.630 1.00 95.38 165 THR A CA 1
ATOM 1326 C C . THR A 1 165 ? -7.224 -6.434 25.643 1.00 95.38 165 THR A C 1
ATOM 1328 O O . THR A 1 165 ? -7.140 -6.624 24.427 1.00 95.38 165 THR A O 1
ATOM 1331 N N . VAL A 1 166 ? -7.394 -5.226 26.178 1.00 96.56 166 VAL A N 1
ATOM 1332 C CA . VAL A 1 166 ? -7.490 -3.986 25.404 1.00 96.56 166 VAL A CA 1
ATOM 1333 C C . VAL A 1 166 ? -6.338 -3.077 25.794 1.00 96.56 166 VAL A C 1
ATOM 1335 O O . VAL A 1 166 ? -5.981 -2.975 26.967 1.00 96.56 166 VAL A O 1
ATOM 1338 N N . LYS A 1 167 ? -5.752 -2.415 24.803 1.00 96.88 167 LYS A N 1
ATOM 1339 C CA . LYS A 1 167 ? -4.742 -1.376 25.005 1.00 96.88 167 LYS A CA 1
ATOM 1340 C C . LYS A 1 167 ? -4.943 -0.232 24.024 1.00 96.88 167 LYS A C 1
ATOM 1342 O O . LYS A 1 167 ? -5.511 -0.430 22.952 1.00 96.88 167 LYS A O 1
ATOM 1347 N N . GLU A 1 168 ? -4.414 0.931 24.368 1.00 97.31 168 GLU A N 1
ATOM 1348 C CA . GLU A 1 168 ? -4.373 2.080 23.469 1.00 97.31 168 GLU A CA 1
ATOM 1349 C C . GLU A 1 168 ? -3.133 2.031 22.578 1.00 97.31 168 GLU A C 1
ATOM 1351 O O . GLU A 1 168 ? -2.019 1.738 23.027 1.00 97.31 168 GLU A O 1
ATOM 1356 N N . VAL A 1 169 ? -3.325 2.307 21.292 1.00 97.69 169 VAL A N 1
ATOM 1357 C CA . VAL A 1 169 ? -2.274 2.298 20.270 1.00 97.69 169 VAL A CA 1
ATOM 1358 C C . VAL A 1 169 ? -2.433 3.498 19.340 1.00 97.69 169 VAL A C 1
ATOM 1360 O O . VAL A 1 169 ? -3.518 4.055 19.231 1.00 97.69 169 VAL A O 1
ATOM 1363 N N . SER A 1 170 ? -1.358 3.913 18.663 1.00 96.38 170 SER A N 1
ATOM 1364 C CA . SER A 1 170 ? -1.451 4.934 17.607 1.00 96.38 170 SER A CA 1
ATOM 1365 C C . SER A 1 170 ? -2.022 4.310 16.336 1.00 96.38 170 SER A C 1
ATOM 1367 O O . SER A 1 170 ? -1.418 3.397 15.763 1.00 96.38 170 SER A O 1
ATOM 1369 N N . PHE A 1 171 ? -3.158 4.825 15.866 1.00 95.56 171 PHE A N 1
ATOM 1370 C CA . PHE A 1 171 ? -3.758 4.426 14.598 1.00 95.56 171 PHE A CA 1
ATOM 1371 C C . PHE A 1 171 ? -2.788 4.653 13.435 1.00 95.56 171 PHE A C 1
ATOM 1373 O O . PHE A 1 171 ? -2.612 3.772 12.591 1.00 95.56 171 PHE A O 1
ATOM 1380 N N . ARG A 1 172 ? -2.108 5.810 13.402 1.00 93.50 172 ARG A N 1
ATOM 1381 C CA . ARG A 1 172 ? -1.210 6.177 12.298 1.00 93.50 172 ARG A CA 1
ATOM 1382 C C . ARG A 1 172 ? 0.001 5.260 12.223 1.00 93.50 172 ARG A C 1
ATOM 1384 O O . ARG A 1 172 ? 0.354 4.824 11.128 1.00 93.50 172 ARG A O 1
ATOM 1391 N N . GLU A 1 173 ? 0.625 4.947 13.357 1.00 96.00 173 GLU A N 1
ATOM 1392 C CA . GLU A 1 173 ? 1.762 4.024 13.396 1.00 96.00 1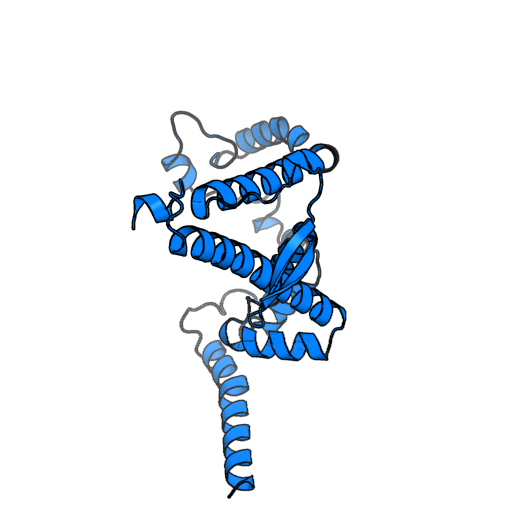73 GLU A CA 1
ATOM 1393 C C . GLU A 1 173 ? 1.351 2.611 12.976 1.00 96.00 173 GLU A C 1
ATOM 1395 O O . GLU A 1 173 ? 2.049 1.991 12.170 1.00 96.00 173 GLU A O 1
ATOM 1400 N N . CYS A 1 174 ? 0.203 2.124 13.461 1.00 97.50 174 CYS A N 1
ATOM 1401 C CA . CYS A 1 174 ? -0.327 0.809 13.101 1.00 97.50 174 CYS A CA 1
ATOM 1402 C C . CYS A 1 174 ? -0.648 0.719 11.601 1.00 97.50 174 CYS A C 1
ATOM 1404 O O . CYS A 1 174 ? -0.194 -0.208 10.924 1.00 97.50 174 CYS A O 1
ATOM 1406 N N . HIS A 1 175 ? -1.355 1.712 11.055 1.00 95.25 175 HIS A N 1
ATOM 1407 C CA . HIS A 1 175 ? -1.705 1.771 9.636 1.00 95.25 175 HIS A CA 1
ATOM 1408 C C . HIS A 1 175 ? -0.459 1.868 8.742 1.00 95.25 175 HIS A C 1
ATOM 1410 O O . HIS A 1 175 ? -0.303 1.110 7.782 1.00 95.25 175 HIS A O 1
ATOM 1416 N N . ALA A 1 176 ? 0.480 2.759 9.082 1.00 94.50 176 ALA A N 1
ATOM 1417 C CA . ALA A 1 176 ? 1.715 2.932 8.323 1.00 94.50 176 ALA A CA 1
ATOM 1418 C C . ALA A 1 176 ? 2.595 1.673 8.354 1.00 94.50 176 ALA A C 1
ATOM 1420 O O . ALA A 1 176 ? 3.167 1.302 7.327 1.00 94.50 176 ALA A O 1
ATOM 1421 N N . ALA A 1 177 ? 2.702 1.005 9.507 1.00 96.94 177 ALA A N 1
ATOM 1422 C CA . ALA A 1 177 ? 3.458 -0.236 9.639 1.00 96.94 177 ALA A CA 1
ATOM 1423 C C . ALA A 1 177 ? 2.835 -1.370 8.821 1.00 96.94 177 ALA A C 1
ATOM 1425 O O . ALA A 1 177 ? 3.560 -2.012 8.065 1.00 96.94 177 ALA A O 1
ATOM 1426 N N . THR A 1 178 ? 1.513 -1.550 8.911 1.00 96.19 178 THR A N 1
ATOM 1427 C CA . THR A 1 178 ? 0.737 -2.533 8.132 1.00 96.19 178 THR A CA 1
ATOM 1428 C C . THR A 1 178 ? 0.957 -2.343 6.634 1.00 96.19 178 THR A C 1
ATOM 1430 O O . THR A 1 178 ? 1.327 -3.282 5.923 1.00 96.19 178 THR A O 1
ATOM 1433 N N . GLY A 1 179 ? 0.826 -1.103 6.150 1.00 94.31 179 GLY A N 1
ATOM 1434 C CA . GLY A 1 179 ? 1.107 -0.766 4.757 1.00 94.31 179 GLY A CA 1
ATOM 1435 C C . GLY A 1 179 ? 2.561 -1.049 4.377 1.00 94.31 179 GLY A C 1
ATOM 1436 O O . GLY A 1 179 ? 2.822 -1.609 3.311 1.00 94.31 179 GLY A O 1
ATOM 1437 N N . ARG A 1 180 ? 3.514 -0.720 5.263 1.00 93.94 180 ARG A N 1
ATOM 1438 C CA . ARG A 1 180 ? 4.951 -0.916 5.035 1.00 93.94 180 ARG A CA 1
ATOM 1439 C C . ARG A 1 180 ? 5.339 -2.388 4.916 1.00 93.94 180 ARG A C 1
ATOM 1441 O O . ARG A 1 180 ? 5.947 -2.755 3.917 1.00 93.94 180 ARG A O 1
ATOM 1448 N N . VAL A 1 181 ? 4.968 -3.233 5.876 1.00 94.44 181 VAL A N 1
ATOM 1449 C CA . VAL A 1 181 ? 5.310 -4.668 5.826 1.00 94.44 181 VAL A CA 1
ATOM 1450 C C . VAL A 1 181 ? 4.618 -5.374 4.671 1.00 94.44 181 VAL A C 1
ATOM 1452 O O . VAL A 1 181 ? 5.241 -6.210 4.016 1.00 94.44 181 VAL A O 1
ATOM 1455 N N . SER A 1 182 ? 3.376 -4.985 4.371 1.00 92.00 182 SER A N 1
ATOM 1456 C CA . SER A 1 182 ? 2.638 -5.512 3.227 1.00 92.00 182 SER A CA 1
ATOM 1457 C C . SER A 1 182 ? 3.366 -5.174 1.931 1.00 92.00 182 SER A C 1
ATOM 1459 O O . SER A 1 182 ? 3.797 -6.083 1.227 1.00 92.00 182 SER A O 1
ATOM 1461 N N . TYR A 1 183 ? 3.610 -3.891 1.633 1.00 91.38 183 TYR A N 1
ATOM 1462 C CA . TYR A 1 183 ? 4.250 -3.534 0.363 1.00 91.38 183 TYR A CA 1
ATOM 1463 C C . TYR A 1 183 ? 5.687 -4.055 0.256 1.00 91.38 183 TYR A C 1
ATOM 1465 O O . TYR A 1 183 ? 6.163 -4.241 -0.855 1.00 91.38 183 TYR A O 1
ATOM 1473 N N . GLN A 1 184 ? 6.413 -4.267 1.355 1.00 92.88 184 GLN A N 1
ATOM 1474 C CA . GLN A 1 184 ? 7.802 -4.724 1.269 1.00 92.88 184 GLN A CA 1
ATOM 1475 C C . GLN A 1 184 ? 7.937 -6.220 0.971 1.00 92.88 184 GLN A C 1
ATOM 1477 O O . GLN A 1 184 ? 8.949 -6.623 0.398 1.00 92.88 184 GLN A O 1
ATOM 1482 N N . LEU A 1 185 ? 6.945 -7.034 1.347 1.00 93.12 185 LEU A N 1
ATOM 1483 C CA . LEU A 1 185 ? 7.047 -8.498 1.301 1.00 93.12 185 LEU A CA 1
ATOM 1484 C C . LEU A 1 185 ? 5.999 -9.178 0.414 1.00 93.12 185 LEU A C 1
ATOM 1486 O O . LEU A 1 185 ? 6.235 -10.304 -0.018 1.00 93.12 185 LEU A O 1
ATOM 1490 N N . VAL A 1 186 ? 4.875 -8.516 0.103 1.00 91.69 186 VAL A N 1
ATOM 1491 C CA . VAL A 1 186 ? 3.760 -9.109 -0.665 1.00 91.69 186 VAL A CA 1
ATOM 1492 C C . VAL A 1 186 ? 4.168 -9.593 -2.056 1.00 91.69 186 VAL A C 1
ATOM 1494 O O . VAL A 1 186 ? 3.525 -10.477 -2.601 1.00 91.69 186 VAL A O 1
ATOM 1497 N N . TRP A 1 187 ? 5.254 -9.060 -2.616 1.00 90.25 187 TRP A N 1
ATOM 1498 C CA . TRP A 1 187 ? 5.705 -9.370 -3.974 1.00 90.25 187 TRP A CA 1
ATOM 1499 C C . TRP A 1 187 ? 6.161 -10.810 -4.192 1.00 90.25 187 TRP A C 1
ATOM 1501 O O . TRP A 1 187 ? 6.262 -11.219 -5.338 1.00 90.25 187 TRP A O 1
ATOM 1511 N N . ALA A 1 188 ? 6.407 -11.570 -3.126 1.00 90.50 188 ALA A N 1
ATOM 1512 C CA . ALA A 1 188 ? 6.600 -13.011 -3.210 1.00 90.50 188 ALA A CA 1
ATOM 1513 C C . ALA A 1 188 ? 5.398 -13.708 -2.570 1.00 90.50 188 ALA A C 1
ATOM 1515 O O . ALA A 1 188 ? 5.474 -14.174 -1.432 1.00 90.50 188 ALA A O 1
ATOM 1516 N N . TYR A 1 189 ? 4.271 -13.722 -3.286 1.00 89.75 189 TYR A N 1
ATOM 1517 C CA . TYR A 1 189 ? 2.960 -14.127 -2.765 1.00 89.75 189 TYR A CA 1
ATOM 1518 C C . TYR A 1 189 ? 2.988 -15.502 -2.085 1.00 89.75 189 TYR A C 1
ATOM 1520 O O . TYR A 1 189 ? 2.580 -15.631 -0.928 1.00 89.75 189 TYR A O 1
ATOM 1528 N N . ASP A 1 190 ? 3.556 -16.502 -2.762 1.00 86.25 190 ASP A N 1
ATOM 1529 C CA . ASP A 1 190 ? 3.650 -17.882 -2.265 1.00 86.25 190 ASP A CA 1
ATOM 1530 C C . ASP A 1 190 ? 4.526 -17.996 -1.011 1.00 86.25 190 ASP A C 1
ATOM 1532 O O . ASP A 1 190 ? 4.336 -18.861 -0.153 1.00 86.25 190 ASP A O 1
ATOM 1536 N N . TRP A 1 191 ? 5.469 -17.068 -0.866 1.00 86.50 191 TRP A N 1
ATOM 1537 C CA . TRP A 1 191 ? 6.446 -17.031 0.214 1.00 86.50 191 TRP A CA 1
ATOM 1538 C C . TRP A 1 191 ? 6.121 -16.032 1.308 1.00 86.50 191 TRP A C 1
ATOM 1540 O O . TRP A 1 191 ? 6.843 -15.981 2.306 1.00 86.50 191 TRP A O 1
ATOM 1550 N N . LEU A 1 192 ? 5.043 -15.263 1.167 1.00 91.19 192 LEU A N 1
ATOM 1551 C CA . LEU A 1 192 ? 4.722 -14.159 2.060 1.00 91.19 192 LEU A CA 1
ATOM 1552 C C . LEU A 1 192 ? 4.730 -14.613 3.519 1.00 91.19 192 LEU A C 1
ATOM 1554 O O . LEU A 1 192 ? 5.430 -14.035 4.341 1.00 91.19 192 LEU A O 1
ATOM 1558 N N . LYS A 1 193 ? 4.048 -15.720 3.840 1.00 91.75 193 LYS A N 1
ATOM 1559 C CA . LYS A 1 193 ? 4.009 -16.265 5.209 1.00 91.75 193 LYS A CA 1
ATOM 1560 C C . LYS A 1 193 ? 5.397 -16.642 5.732 1.00 91.75 193 LYS A C 1
ATOM 1562 O O . LYS A 1 193 ? 5.676 -16.444 6.915 1.00 91.75 193 LYS A O 1
ATOM 1567 N N . THR A 1 194 ? 6.252 -17.197 4.877 1.00 91.25 194 THR A N 1
ATOM 1568 C CA . THR A 1 194 ? 7.621 -17.582 5.233 1.00 91.25 194 THR A CA 1
ATOM 1569 C C . THR A 1 194 ? 8.473 -16.341 5.471 1.00 91.25 194 THR A C 1
ATOM 1571 O O . THR A 1 194 ? 9.064 -16.210 6.543 1.00 91.25 194 THR A O 1
ATOM 1574 N N . PHE A 1 195 ? 8.469 -15.379 4.548 1.00 92.62 195 PHE A N 1
ATOM 1575 C CA . PHE A 1 195 ? 9.208 -14.128 4.702 1.00 92.62 195 PHE A CA 1
ATOM 1576 C C . PHE A 1 195 ? 8.694 -13.276 5.864 1.00 92.62 195 PHE A C 1
ATOM 1578 O O . PHE A 1 195 ? 9.498 -12.684 6.580 1.00 92.62 195 PHE A O 1
ATOM 1585 N N . SER A 1 196 ? 7.395 -13.281 6.161 1.00 93.88 196 SER A N 1
ATOM 1586 C CA . SER A 1 196 ? 6.846 -12.661 7.370 1.00 93.88 196 SER A CA 1
ATOM 1587 C C . SER A 1 196 ? 7.411 -13.279 8.651 1.00 93.88 196 SER A C 1
ATOM 1589 O O . SER A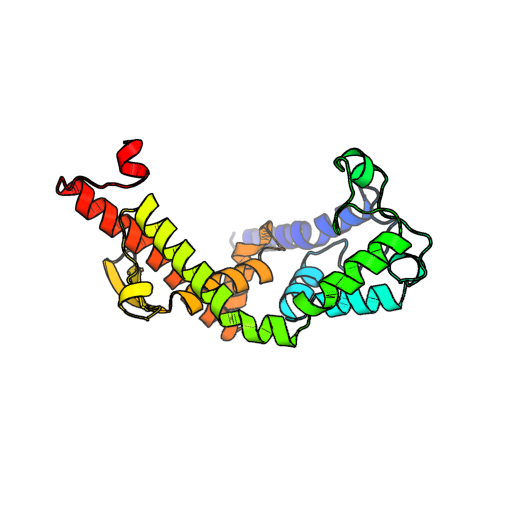 1 196 ? 7.675 -12.551 9.601 1.00 93.88 196 SER A O 1
ATOM 1591 N N . ARG A 1 197 ? 7.622 -14.603 8.716 1.00 94.81 197 ARG A N 1
ATOM 1592 C CA . ARG A 1 197 ? 8.247 -15.244 9.891 1.00 94.81 197 ARG A CA 1
ATOM 1593 C C . ARG A 1 197 ? 9.735 -14.929 9.974 1.00 94.81 197 ARG A C 1
ATOM 1595 O O . ARG A 1 197 ? 10.200 -14.485 11.019 1.00 94.81 197 ARG A O 1
ATOM 1602 N N . VAL A 1 198 ? 10.459 -15.113 8.871 1.00 94.31 198 VAL A N 1
ATOM 1603 C CA . VAL A 1 198 ? 11.910 -14.891 8.818 1.00 94.31 198 VAL A CA 1
ATOM 1604 C C . VAL A 1 198 ? 12.244 -13.430 9.115 1.00 94.31 198 VAL A C 1
ATOM 1606 O O . VAL A 1 198 ? 13.107 -13.166 9.943 1.00 94.31 198 VAL A O 1
ATOM 1609 N N . SER A 1 199 ? 11.517 -12.473 8.532 1.00 95.19 199 SER A N 1
ATOM 1610 C CA . SER A 1 199 ? 11.742 -11.035 8.750 1.00 95.19 199 SER A CA 1
ATOM 1611 C C . SER A 1 199 ? 11.637 -10.622 10.221 1.00 95.19 199 SER A C 1
ATOM 1613 O O . SER A 1 199 ? 12.446 -9.815 10.674 1.00 95.19 199 SER A O 1
ATOM 1615 N N . LYS A 1 200 ? 10.714 -11.217 10.995 1.00 96.19 200 LYS A N 1
ATOM 1616 C CA . LYS A 1 200 ? 10.613 -11.003 12.453 1.00 96.19 200 LYS A CA 1
ATOM 1617 C C . LYS A 1 200 ? 11.858 -11.478 13.200 1.00 96.19 200 LYS A C 1
ATOM 1619 O O . LYS A 1 200 ? 12.210 -10.880 14.208 1.00 96.19 200 LYS A O 1
ATOM 1624 N N . MET A 1 201 ? 12.491 -12.552 12.729 1.00 96.25 201 MET A N 1
ATOM 1625 C CA . MET A 1 201 ? 13.671 -13.140 13.370 1.00 96.25 201 MET A CA 1
ATOM 1626 C C . MET A 1 201 ? 14.949 -12.381 13.016 1.00 96.25 201 MET A C 1
ATOM 1628 O O . MET A 1 201 ? 15.804 -12.193 13.873 1.00 96.25 201 MET A O 1
ATOM 1632 N N . VAL A 1 202 ? 15.081 -11.942 11.761 1.00 94.88 202 VAL A N 1
ATOM 1633 C CA . VAL A 1 202 ? 16.336 -11.363 11.253 1.00 94.88 202 VAL A CA 1
ATOM 1634 C C . VAL A 1 202 ? 16.398 -9.839 11.350 1.00 94.88 202 VAL A C 1
ATOM 1636 O O . VAL A 1 202 ? 17.462 -9.259 11.160 1.00 94.88 202 VAL A O 1
ATOM 1639 N N . SER A 1 203 ? 15.277 -9.161 11.620 1.00 95.56 203 SER A N 1
ATOM 1640 C CA . SER A 1 203 ? 15.230 -7.699 11.686 1.00 95.56 203 SER A CA 1
ATOM 1641 C C . SER A 1 203 ? 14.327 -7.203 12.812 1.00 95.56 203 SER A C 1
ATOM 1643 O O . SER A 1 203 ? 13.109 -7.381 12.795 1.00 95.56 203 SER A O 1
ATOM 1645 N N . SER A 1 204 ? 14.925 -6.479 13.761 1.00 96.50 204 SER A N 1
ATOM 1646 C CA . SER A 1 204 ? 14.207 -5.813 14.855 1.00 96.50 204 SER A CA 1
ATOM 1647 C C . SER A 1 204 ? 13.199 -4.774 14.350 1.00 96.50 204 SER A C 1
ATOM 1649 O O . SER A 1 204 ? 12.132 -4.599 14.941 1.00 96.50 204 SER A O 1
ATOM 1651 N N . ASN A 1 205 ? 13.490 -4.117 13.221 1.00 95.31 205 ASN A N 1
ATOM 1652 C CA . ASN A 1 205 ? 12.561 -3.180 12.599 1.00 95.31 205 ASN A CA 1
ATOM 1653 C C . ASN A 1 205 ? 11.322 -3.904 12.053 1.00 95.31 205 ASN A C 1
ATOM 1655 O O . ASN A 1 205 ? 10.202 -3.479 12.331 1.00 95.31 205 ASN A O 1
ATOM 1659 N N . TYR A 1 206 ? 11.502 -5.023 11.343 1.00 96.50 206 TYR A N 1
ATOM 1660 C CA . TYR A 1 206 ? 10.372 -5.849 10.909 1.00 96.50 206 TYR A CA 1
ATOM 1661 C C . TYR A 1 206 ? 9.606 -6.429 12.089 1.00 96.50 206 TYR A C 1
ATOM 1663 O O . TYR A 1 206 ? 8.382 -6.390 12.079 1.00 96.50 206 TYR A O 1
ATOM 1671 N N . TYR A 1 207 ? 10.294 -6.904 13.128 1.00 97.44 207 TYR A N 1
ATOM 1672 C CA . TYR A 1 207 ? 9.646 -7.357 14.356 1.00 97.44 207 TYR A CA 1
ATOM 1673 C C . TYR A 1 207 ? 8.717 -6.281 14.939 1.00 97.44 207 TYR A C 1
ATOM 1675 O O . TYR A 1 207 ? 7.547 -6.553 15.210 1.00 97.44 207 TYR A O 1
ATOM 1683 N N . ARG A 1 208 ? 9.201 -5.036 15.058 1.00 97.88 208 ARG A N 1
ATOM 1684 C CA . ARG A 1 208 ? 8.389 -3.899 15.513 1.00 97.88 208 ARG A CA 1
ATOM 1685 C C . ARG A 1 208 ? 7.203 -3.634 14.586 1.00 97.88 208 ARG A C 1
ATOM 1687 O O . ARG A 1 208 ? 6.089 -3.484 15.076 1.00 97.88 208 ARG A O 1
ATOM 1694 N N . MET A 1 209 ? 7.420 -3.578 13.273 1.00 97.50 209 MET A N 1
ATOM 1695 C CA . MET A 1 209 ? 6.337 -3.299 12.325 1.00 97.50 209 MET A CA 1
ATOM 1696 C C . MET A 1 209 ? 5.275 -4.404 12.320 1.00 97.50 209 MET A C 1
ATOM 1698 O O . MET A 1 209 ? 4.092 -4.102 12.271 1.00 97.50 209 MET A O 1
ATOM 1702 N N . TRP A 1 210 ? 5.669 -5.669 12.460 1.00 97.38 210 TRP A N 1
ATOM 1703 C CA . TRP A 1 210 ? 4.728 -6.780 12.593 1.00 97.38 210 TRP A CA 1
ATOM 1704 C C . TRP A 1 210 ? 3.959 -6.771 13.917 1.00 97.38 210 TRP A C 1
ATOM 1706 O O . TRP A 1 210 ? 2.839 -7.271 13.975 1.00 97.38 210 TRP A O 1
ATOM 1716 N N . LYS A 1 211 ? 4.536 -6.218 14.990 1.00 97.00 211 LYS A N 1
ATOM 1717 C CA . LYS A 1 211 ? 3.802 -5.982 16.241 1.00 97.00 211 LYS A CA 1
ATOM 1718 C C . LYS A 1 211 ? 2.720 -4.915 16.040 1.00 97.00 211 LYS A C 1
ATOM 1720 O O . LYS A 1 211 ? 1.592 -5.129 16.463 1.00 97.00 211 LYS A O 1
ATOM 1725 N N . LEU A 1 212 ? 3.057 -3.824 15.351 1.00 98.12 212 LEU A N 1
ATOM 1726 C CA . LEU A 1 212 ? 2.114 -2.761 14.981 1.00 98.12 212 LEU A CA 1
ATOM 1727 C C . LEU A 1 212 ? 1.027 -3.249 14.005 1.00 98.12 212 LEU A C 1
ATOM 1729 O O . LEU A 1 212 ? -0.124 -2.859 14.137 1.00 98.12 212 LEU A O 1
ATOM 1733 N N . ASP A 1 213 ? 1.360 -4.143 13.074 1.00 97.44 213 ASP A N 1
ATOM 1734 C CA . ASP A 1 213 ? 0.387 -4.837 12.213 1.00 97.44 213 ASP A CA 1
ATOM 1735 C C . ASP A 1 213 ? -0.559 -5.744 13.025 1.00 97.44 213 ASP A C 1
ATOM 1737 O O . ASP A 1 213 ? -1.769 -5.774 12.806 1.00 97.44 213 ASP A O 1
ATOM 1741 N N . GLY A 1 214 ? -0.041 -6.437 14.042 1.00 96.75 214 GLY A N 1
ATOM 1742 C CA . GLY A 1 214 ? -0.880 -7.154 15.005 1.00 96.75 214 GLY A CA 1
ATOM 1743 C C . GLY A 1 214 ? -1.846 -6.223 15.744 1.00 96.75 214 GLY A C 1
ATOM 1744 O O . GLY A 1 214 ? -3.018 -6.555 15.912 1.00 96.75 214 GLY A O 1
ATOM 1745 N N . ASP A 1 215 ? -1.370 -5.041 16.131 1.00 97.94 215 ASP A N 1
ATOM 1746 C CA . ASP A 1 215 ? -2.179 -4.025 16.801 1.00 97.94 215 ASP A CA 1
ATOM 1747 C C . ASP A 1 215 ? -3.226 -3.408 15.860 1.00 97.94 215 ASP A C 1
ATOM 1749 O O . ASP A 1 215 ? -4.358 -3.193 16.293 1.00 97.94 215 ASP A O 1
ATOM 1753 N N . TRP A 1 216 ? -2.900 -3.222 14.575 1.00 97.44 216 TRP A N 1
ATOM 1754 C CA . TRP A 1 216 ? -3.847 -2.841 13.520 1.00 97.44 216 TRP A CA 1
ATOM 1755 C C . TRP A 1 216 ? -5.008 -3.829 13.415 1.00 97.44 216 TRP A C 1
ATOM 1757 O O . TRP A 1 216 ? -6.172 -3.435 13.472 1.00 97.44 216 TRP A O 1
ATOM 1767 N N . ASN A 1 217 ? -4.700 -5.126 13.345 1.00 97.00 217 ASN A N 1
ATOM 1768 C CA . ASN A 1 217 ? -5.725 -6.169 13.345 1.00 97.00 217 ASN A CA 1
ATOM 1769 C C . ASN A 1 217 ? -6.590 -6.116 14.616 1.00 97.00 217 ASN A C 1
ATOM 1771 O O . ASN A 1 217 ? -7.798 -6.335 14.548 1.00 97.00 217 ASN A O 1
ATOM 1775 N N . GLY A 1 218 ? -5.988 -5.788 15.762 1.00 97.81 218 GLY A N 1
ATOM 1776 C CA . GLY A 1 218 ? -6.707 -5.605 17.021 1.00 97.81 218 GLY A CA 1
ATOM 1777 C C . GLY A 1 218 ? -7.613 -4.369 17.058 1.00 97.81 218 GLY A C 1
ATOM 1778 O O . GLY A 1 218 ? -8.643 -4.419 17.723 1.00 97.81 218 GLY A O 1
ATOM 1779 N N . ILE A 1 219 ? -7.290 -3.288 16.333 1.00 97.12 219 ILE A N 1
ATOM 1780 C CA . ILE A 1 219 ? -8.180 -2.118 16.182 1.00 97.12 219 ILE A CA 1
ATOM 1781 C C . ILE A 1 219 ? -9.455 -2.543 15.454 1.00 97.12 219 ILE A C 1
ATOM 1783 O O . ILE A 1 219 ? -10.556 -2.371 15.968 1.00 97.12 219 ILE A O 1
ATOM 1787 N N . ILE A 1 220 ? -9.305 -3.175 14.285 1.00 95.44 220 ILE A N 1
ATOM 1788 C CA . ILE A 1 220 ? -10.448 -3.644 13.489 1.00 95.44 220 ILE A CA 1
ATOM 1789 C C . ILE A 1 220 ? -11.278 -4.661 14.277 1.00 95.44 220 ILE A C 1
ATOM 1791 O O . ILE A 1 220 ? -12.509 -4.616 14.256 1.00 95.44 220 ILE A O 1
ATOM 1795 N N . TYR A 1 221 ? -10.606 -5.559 15.003 1.00 96.75 221 TYR A N 1
ATOM 1796 C CA . TYR A 1 221 ? -11.270 -6.515 15.878 1.00 96.75 221 TYR A CA 1
ATOM 1797 C C . TYR A 1 221 ? -12.065 -5.816 16.985 1.00 96.75 221 TYR A C 1
ATOM 1799 O O . TYR A 1 221 ? -13.217 -6.180 17.190 1.00 96.75 221 TYR A O 1
ATOM 1807 N N . ASN A 1 222 ? -11.504 -4.792 17.640 1.00 97.00 222 ASN A N 1
ATOM 1808 C CA . ASN A 1 222 ? -12.201 -4.042 18.683 1.00 97.00 222 ASN A CA 1
ATOM 1809 C C . ASN A 1 222 ? -13.448 -3.318 18.161 1.00 97.00 222 ASN A C 1
ATOM 1811 O O . ASN A 1 222 ? -14.493 -3.386 18.801 1.00 97.00 222 ASN A O 1
ATOM 1815 N N . CYS A 1 223 ? -13.376 -2.677 16.992 1.00 95.62 223 CYS A N 1
ATOM 1816 C CA . CYS A 1 223 ? -14.549 -2.039 16.392 1.00 95.62 223 CYS A CA 1
ATOM 1817 C C . CYS A 1 223 ? -15.655 -3.072 16.110 1.00 95.62 223 CYS A C 1
ATOM 1819 O O . CYS A 1 223 ? -16.823 -2.864 16.434 1.00 95.62 223 CYS A O 1
ATOM 1821 N N . ALA A 1 224 ? -15.287 -4.233 15.556 1.00 94.38 224 ALA A N 1
ATOM 1822 C CA . ALA A 1 224 ? -16.243 -5.294 15.253 1.00 94.38 224 ALA A CA 1
ATOM 1823 C C . ALA A 1 224 ? -16.869 -5.914 16.517 1.00 94.38 224 ALA A C 1
ATOM 1825 O O . ALA A 1 224 ? -18.074 -6.172 16.549 1.00 94.38 224 ALA A O 1
ATOM 1826 N N . THR A 1 225 ? -16.079 -6.163 17.567 1.00 95.06 225 THR A N 1
ATOM 1827 C CA . THR A 1 225 ? -16.577 -6.736 18.827 1.00 95.06 225 THR A CA 1
ATOM 1828 C C . THR A 1 225 ? -17.418 -5.742 19.618 1.00 95.06 225 THR A C 1
ATOM 1830 O O . THR A 1 225 ? -18.402 -6.162 20.227 1.00 95.06 225 THR A O 1
ATOM 1833 N N . THR A 1 226 ? -17.066 -4.454 19.626 1.00 95.00 226 THR A N 1
ATOM 1834 C CA . THR A 1 226 ? -17.851 -3.398 20.285 1.00 95.00 226 THR A CA 1
ATOM 1835 C C . THR A 1 226 ? -19.215 -3.269 19.626 1.00 95.00 226 THR A C 1
ATOM 1837 O O . THR A 1 226 ? -20.229 -3.432 20.311 1.00 95.00 226 THR A O 1
ATOM 1840 N N . ARG A 1 227 ? -19.253 -3.147 18.293 1.00 95.06 227 ARG A N 1
ATOM 1841 C CA . ARG A 1 227 ? -20.500 -3.182 17.523 1.00 95.06 227 ARG A CA 1
ATOM 1842 C C . ARG A 1 227 ? -21.330 -4.431 17.829 1.00 95.06 227 ARG A C 1
ATOM 1844 O O . ARG A 1 227 ? -22.523 -4.337 18.103 1.00 95.06 227 ARG A O 1
ATOM 1851 N N . LEU A 1 228 ? -20.718 -5.619 17.800 1.00 93.81 228 LEU A N 1
ATOM 1852 C CA . LEU A 1 228 ? -21.436 -6.872 18.053 1.00 93.81 228 LEU A CA 1
ATOM 1853 C C . LEU A 1 228 ? -22.048 -6.914 19.460 1.00 93.81 228 LEU A C 1
ATOM 1855 O O . LEU A 1 228 ? -23.183 -7.355 19.613 1.00 93.81 228 LEU A O 1
ATOM 1859 N N . LYS A 1 229 ? -21.327 -6.450 20.488 1.00 94.50 229 LYS A N 1
ATOM 1860 C CA . LYS A 1 229 ? -21.846 -6.390 21.865 1.00 94.50 229 LYS A CA 1
ATOM 1861 C C . LYS A 1 229 ? -23.072 -5.482 21.953 1.00 94.50 229 LYS A C 1
ATOM 1863 O O . LYS A 1 229 ? -24.058 -5.888 22.558 1.00 94.50 229 LYS A O 1
ATOM 1868 N N . ARG A 1 230 ? -23.017 -4.306 21.322 1.00 95.56 230 ARG A N 1
ATOM 1869 C CA . ARG A 1 230 ? -24.127 -3.342 21.246 1.00 95.56 230 ARG A CA 1
ATOM 1870 C C . ARG A 1 230 ? -25.354 -3.936 20.552 1.00 95.56 230 ARG A C 1
ATOM 1872 O O . ARG A 1 230 ? -26.451 -3.915 21.100 1.00 95.56 230 ARG A O 1
ATOM 1879 N N . TYR A 1 231 ? -25.145 -4.597 19.416 1.00 94.50 231 TYR A N 1
ATOM 1880 C CA . TYR A 1 231 ? -26.207 -5.321 18.716 1.00 94.50 231 TYR 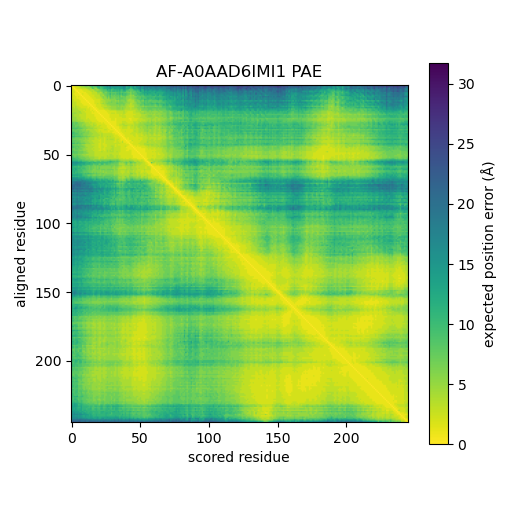A CA 1
ATOM 1881 C C . TYR A 1 231 ? -26.854 -6.415 19.586 1.00 94.50 231 TYR A C 1
ATOM 1883 O O . TYR A 1 231 ? -28.075 -6.502 19.677 1.00 94.50 231 TYR A O 1
ATOM 1891 N N . LEU A 1 232 ? -26.049 -7.236 20.270 1.00 95.06 232 LEU A N 1
ATOM 1892 C CA . LEU A 1 232 ? -26.551 -8.346 21.093 1.00 95.06 232 LEU A CA 1
ATOM 1893 C C . LEU A 1 232 ? -27.370 -7.896 22.311 1.00 95.06 232 LEU A C 1
ATOM 1895 O O . LEU A 1 232 ? -28.179 -8.678 22.804 1.00 95.06 232 LEU A O 1
ATOM 1899 N N . VAL A 1 233 ? -27.180 -6.665 22.796 1.00 97.19 233 VAL A N 1
ATOM 1900 C CA . VAL A 1 233 ? -28.008 -6.088 23.872 1.00 97.19 233 VAL A CA 1
ATOM 1901 C C . VAL A 1 233 ? -29.262 -5.376 23.350 1.00 97.19 233 VAL A C 1
ATOM 1903 O O . VAL A 1 233 ? -29.994 -4.783 24.137 1.00 97.19 233 VAL A O 1
ATOM 1906 N N . GLY A 1 234 ? -29.537 -5.460 22.043 1.00 94.50 234 GLY A N 1
ATOM 1907 C CA . GLY A 1 234 ? -30.732 -4.900 21.411 1.00 94.50 234 GLY A CA 1
ATOM 1908 C C . GLY A 1 234 ? -30.621 -3.420 21.039 1.00 94.50 234 GLY A C 1
ATOM 1909 O O . GLY A 1 234 ? -31.644 -2.790 20.776 1.00 94.50 234 GLY A O 1
ATOM 1910 N N . GLU A 1 235 ? -29.413 -2.847 21.021 1.00 95.00 235 GLU A N 1
ATOM 1911 C CA . GLU A 1 235 ? -29.211 -1.477 20.544 1.00 95.00 235 GLU A CA 1
ATOM 1912 C C . GLU A 1 235 ? -29.518 -1.386 19.040 1.00 95.00 235 GLU A C 1
ATOM 1914 O O . GLU A 1 235 ? -29.050 -2.205 18.247 1.00 95.00 235 GLU A O 1
ATOM 1919 N N . THR A 1 236 ? -30.301 -0.382 18.637 1.00 92.38 236 THR A N 1
ATOM 1920 C CA . THR A 1 236 ? -30.534 -0.084 17.217 1.00 92.38 236 THR A CA 1
ATOM 1921 C C . THR A 1 236 ? -29.335 0.686 16.676 1.00 92.38 236 THR A C 1
ATOM 1923 O O . THR A 1 236 ? -29.074 1.804 17.114 1.00 92.38 236 THR A O 1
ATOM 1926 N N . LEU A 1 237 ? -28.601 0.078 15.745 1.00 94.06 237 LEU A N 1
ATOM 1927 C CA . LEU A 1 237 ? -27.380 0.639 15.170 1.00 94.06 237 LEU A CA 1
ATOM 1928 C C . LEU A 1 237 ? -27.659 1.195 13.774 1.00 94.06 237 LEU A C 1
ATOM 1930 O O . LEU A 1 237 ? -28.097 0.459 12.889 1.00 94.06 237 LEU A O 1
ATOM 1934 N N . ASP A 1 238 ? -27.381 2.483 13.585 1.00 92.31 238 ASP A N 1
ATOM 1935 C CA . ASP A 1 238 ? -27.409 3.139 12.278 1.00 92.31 238 ASP A CA 1
ATOM 1936 C C . ASP A 1 238 ? -26.055 2.932 11.586 1.00 92.31 238 ASP A C 1
ATOM 1938 O O . ASP A 1 238 ? -25.159 3.777 11.621 1.00 92.31 238 ASP A O 1
ATOM 1942 N N . ASP A 1 239 ? -25.860 1.727 11.055 1.00 93.94 239 ASP A N 1
ATOM 1943 C CA . ASP A 1 239 ? -24.698 1.374 10.250 1.00 93.94 239 ASP A CA 1
ATOM 1944 C C . ASP A 1 239 ? -25.074 0.513 9.048 1.00 93.94 239 ASP A C 1
ATOM 1946 O O . ASP A 1 239 ? -26.167 -0.046 8.939 1.00 93.94 239 ASP A O 1
ATOM 1950 N N . PHE A 1 240 ? -24.114 0.374 8.135 1.00 91.75 240 PHE A N 1
ATOM 1951 C CA . PHE A 1 240 ? -24.245 -0.445 6.939 1.00 91.75 240 PHE A CA 1
ATOM 1952 C C . PHE A 1 240 ? -24.757 -1.860 7.244 1.00 91.75 240 PHE A C 1
ATOM 1954 O O . PHE A 1 240 ? -25.586 -2.380 6.502 1.00 91.75 240 PHE A O 1
ATOM 1961 N N . PHE A 1 241 ? -24.306 -2.487 8.334 1.00 88.69 241 PHE A N 1
ATOM 1962 C CA . PHE A 1 241 ? -24.754 -3.831 8.691 1.00 88.69 241 PHE A CA 1
ATOM 1963 C C . PHE A 1 241 ? -26.187 -3.842 9.237 1.00 88.69 241 PHE A C 1
ATOM 1965 O O . PHE A 1 241 ? -26.914 -4.783 8.947 1.00 88.69 241 PHE A O 1
ATOM 1972 N N . GLY A 1 242 ? -26.619 -2.808 9.960 1.00 87.31 242 GLY A N 1
ATOM 1973 C CA . GLY A 1 242 ? -28.007 -2.627 10.391 1.00 87.31 242 GLY A CA 1
ATOM 1974 C C . GLY A 1 242 ? -28.985 -2.463 9.225 1.00 87.31 242 GLY A C 1
ATOM 1975 O O . GLY A 1 242 ? -30.152 -2.802 9.362 1.00 87.31 242 GLY A O 1
ATOM 1976 N N . THR A 1 243 ? -28.518 -2.005 8.057 1.00 85.6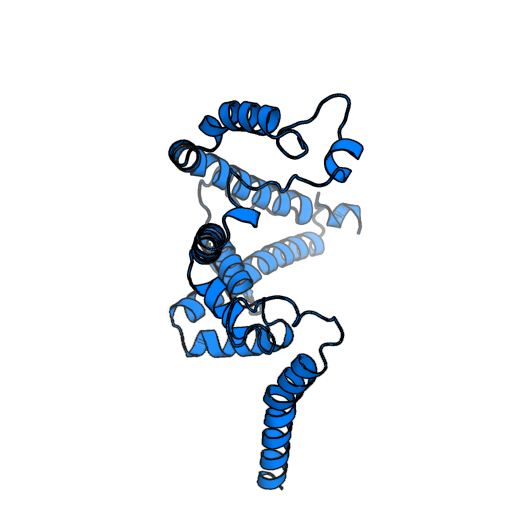2 243 THR A N 1
ATOM 1977 C CA . THR A 1 24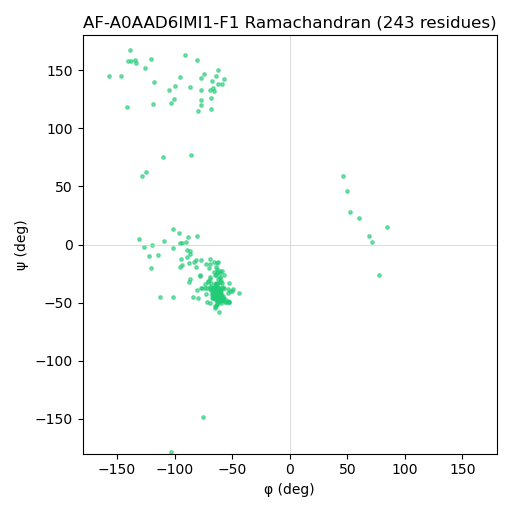3 ? -29.368 -1.908 6.853 1.00 85.62 243 THR A CA 1
ATOM 1978 C C . THR A 1 243 ? -29.542 -3.222 6.086 1.00 85.62 243 THR A C 1
ATOM 1980 O O . THR A 1 243 ? -30.468 -3.330 5.283 1.00 85.62 243 THR A O 1
ATOM 1983 N N . ILE A 1 244 ? -28.655 -4.205 6.285 1.00 83.00 244 ILE A N 1
ATOM 1984 C CA . ILE A 1 244 ? -28.657 -5.474 5.529 1.00 83.00 244 ILE A CA 1
ATOM 1985 C C . ILE A 1 244 ? -28.967 -6.712 6.381 1.00 83.00 244 ILE A C 1
ATOM 1987 O O . ILE A 1 244 ? -29.102 -7.798 5.816 1.00 83.00 244 ILE A O 1
ATOM 1991 N N . MET A 1 245 ? -29.025 -6.572 7.707 1.00 71.62 245 MET A N 1
ATOM 1992 C CA . MET A 1 245 ? -29.394 -7.628 8.661 1.00 71.62 245 MET A CA 1
ATOM 1993 C C . MET A 1 245 ? -30.785 -7.368 9.217 1.00 71.62 245 MET A C 1
ATOM 1995 O O . MET A 1 245 ? -31.521 -8.364 9.381 1.00 71.62 245 MET A O 1
#

Nearest PDB structures (foldseek):
  6e0n-assembly1_A  TM=2.761E-01  e=3.972E+00  Elizabethkingia meningoseptica ATCC 13253 = NBRC 12535
  8jpb-assembly1_R  TM=1.451E-01  e=6.390E+00  Homo sapiens

Secondary structure (DSSP, 8-state):
-HHHHHHHHHHHHHIIIIIHHHHHHHH-TT--TTSPPSSTTTTT-SHHHHHHHHTS-THHHHHHHHHH-HHHHSTT-S----THHHHT--SS--TTT---HHHHHHHHHHHTTTT-HHHHHHTHHHHHHHHHHHHHHHHHHHHS----TTTS---EEEEE-TTS-EEEEEHHHHHHHHHHHHHHHTTSGGGHHHHHHHHHHH-HHHHHHHHHHHHHHHHHHHHHHHHHHHHHTT----SHHHHH-

Mean predicted aligned error: 7.13 Å

Organism: Penicillium canescens (NCBI:txid5083)

Radius of gyration: 25.16 Å; Cα contacts (8 Å, |Δi|>4): 206; chains: 1; bounding box: 51×69×57 Å

Foldseek 3Di:
DVVVVVVVVVVVCCCVQPVVLVVCLVVPPPVPVVDDALDPCNSRDCVVVLVLLPPVCNVVSVVVVCVVCVCVNNLPHPDWDDCVLVVPDDPDDALVSDRDSVVNVVRCVVCVVCVPPVNCVVCVVVVVVVVVVVVQVCLCAAQVDGQCCPVVVAQWGWFADPVRDIDTDRPVLLVVLLVSLCSSQCSRVVCSVVCLVVCCVPDPSSVVSVVSPNSNVRRVVVSNVVSVVCVVVPHQGNHPVSVVD

Solvent-accessible surface area (backbone atoms only — not comparable to full-atom values): 13725 Å² total; per-residue (Å²): 111,67,66,60,52,50,52,51,51,53,50,49,49,48,43,62,70,53,47,48,33,50,50,51,45,73,66,36,93,77,69,56,78,86,49,86,64,93,42,97,52,50,70,51,40,50,62,60,57,36,53,41,49,65,65,80,54,55,66,51,63,54,50,56,49,33,70,76,40,36,67,71,68,33,96,82,24,85,69,66,65,64,67,66,37,57,73,72,37,67,102,60,70,51,82,92,34,44,54,53,65,69,61,35,52,53,49,48,60,70,49,45,67,72,70,30,68,71,48,51,61,72,42,45,62,60,55,52,50,52,51,51,52,51,52,37,50,49,36,26,47,52,43,57,35,83,56,49,49,79,84,68,71,39,57,60,37,61,22,29,46,97,88,68,53,70,46,79,41,53,49,63,60,13,50,54,23,37,52,47,57,44,67,34,42,53,77,35,65,95,43,29,73,56,52,57,53,49,38,42,75,78,28,72,66,47,33,51,30,53,51,29,30,52,43,38,55,11,29,58,46,32,48,54,51,52,37,48,54,45,46,76,75,68,51,87,57,80,20,57,54,59,76,76,107

pLDDT: mean 90.78, std 5.01, range [70.56, 98.12]